Protein AF-A0AA37P6Q2-F1 (afdb_monomer)

Radius of gyration: 25.61 Å; Cα contacts (8 Å, |Δi|>4): 149; chains: 1; bounding box: 60×42×68 Å

InterPro domains:
  IPR005828 Major facilitator, sugar transporter-like [PF00083] (1-209)
  IPR005829 Sugar transporter, conserved site [PS00216] (149-166)
  IPR036259 MFS transporter superfamily [G3DSA:1.20.1250.20] (1-210)
  IPR036259 MFS transporter superfamily [SSF103473] (2-205)
  IPR050360 Major Facilitator Superfamily Sugar Transporters [PTHR48022] (1-209)

Mean predicted aligned error: 11.8 Å

Foldseek 3Di:
DVPDDDALLVCLLVVVLVVSLVNLCVVVVHPSPDPVSVVVSVVSNVVSVVVLVVLCVVCVPLNDPDVVSVVVSVVVVVVVCVPDPVSVVVVVVVVVVVVVVVVLVVLCLVVLLVCQLVLQVVLVPPSVVSNCCSNVVLVVLLVVLLVVVVVCCVPPHDVVLLVQLVVQSVVLVVLLVVLCVVCVPPSNPCSPSSVVNSVSSSSNSSSSSD

Organism: NCBI:txid700344

Sequence (210 aa):
MIWMPFSPRWLIHHGREEEARKVLANLRDLPENHELIELEFLEIKAQSLFEKRSTAEHFPHLQEQTAWNTFKLQFVAIKALFQTKAMFKRVIVATVTIASRFFQQWTGINAVLYYAPQIFGQLGLNETTTSLLATGVVGIVMFIATIPAVLWIDRVGRKPVLAIGAIGMGTCHIIIAVILAKNIDRFHEQPAAGWAAVCMVWLFVVHFGC

Structure (mmCIF, N/CA/C/O backbone):
data_AF-A0AA37P6Q2-F1
#
_entry.id   AF-A0AA37P6Q2-F1
#
loop_
_atom_site.group_PDB
_atom_site.id
_atom_site.type_symbol
_atom_site.label_atom_id
_atom_site.label_alt_id
_atom_site.label_comp_id
_atom_site.label_asym_id
_atom_site.label_entity_id
_atom_site.label_seq_id
_atom_site.pdbx_PDB_ins_code
_atom_site.Cartn_x
_atom_site.Cartn_y
_atom_site.Cartn_z
_atom_site.occupancy
_atom_site.B_iso_or_equiv
_atom_site.auth_seq_id
_atom_site.auth_comp_id
_atom_site.auth_asym_id
_atom_site.auth_atom_id
_atom_site.pdbx_PDB_model_num
ATOM 1 N N . MET A 1 1 ? -2.199 17.865 12.431 1.00 51.78 1 MET A N 1
ATOM 2 C CA . MET A 1 1 ? -3.146 17.242 13.387 1.00 51.78 1 MET A CA 1
ATOM 3 C C . MET A 1 1 ? -3.986 18.250 14.173 1.00 51.78 1 MET A C 1
ATOM 5 O O . MET A 1 1 ? -4.924 17.820 14.815 1.00 51.78 1 MET A O 1
ATOM 9 N N . ILE A 1 2 ? -3.717 19.561 14.092 1.00 71.00 2 ILE A N 1
ATOM 10 C CA . ILE A 1 2 ? -4.470 20.588 14.842 1.00 71.00 2 ILE A CA 1
ATOM 11 C C . ILE A 1 2 ? -5.957 20.667 14.423 1.00 71.00 2 ILE A C 1
ATOM 13 O O . ILE A 1 2 ? -6.788 21.057 15.229 1.00 71.00 2 ILE A O 1
ATOM 17 N N . TRP A 1 3 ? -6.303 20.251 13.196 1.00 78.44 3 TRP A N 1
ATOM 18 C CA . TRP A 1 3 ? -7.660 20.397 12.640 1.00 78.44 3 TRP A CA 1
ATOM 19 C C . TRP A 1 3 ? -8.472 19.090 12.539 1.00 78.44 3 TRP A C 1
ATOM 21 O O . TRP A 1 3 ? -9.659 19.127 12.244 1.00 78.44 3 TRP A O 1
ATOM 31 N N . MET A 1 4 ? -7.868 17.917 12.755 1.00 79.50 4 MET A N 1
ATOM 32 C CA . MET A 1 4 ? -8.599 16.645 12.640 1.00 79.50 4 MET A CA 1
ATOM 33 C C . MET A 1 4 ? -9.005 16.155 14.031 1.00 79.50 4 MET A C 1
ATOM 35 O O . MET A 1 4 ? -8.122 16.057 14.889 1.00 79.50 4 MET A O 1
ATOM 39 N N . PRO A 1 5 ? -10.291 15.831 14.270 1.00 83.50 5 PRO A N 1
ATOM 40 C CA . PRO A 1 5 ? -10.705 15.256 15.540 1.00 83.50 5 PRO A CA 1
ATOM 41 C C . PRO A 1 5 ? -10.009 13.910 15.769 1.00 83.50 5 PRO A C 1
ATOM 43 O O . PRO A 1 5 ? -9.653 13.195 14.827 1.00 83.50 5 PRO A O 1
ATOM 46 N N . PHE A 1 6 ? -9.807 13.555 17.037 1.00 85.75 6 PHE A N 1
ATOM 47 C CA . PHE A 1 6 ? -9.273 12.243 17.392 1.00 85.75 6 PHE A CA 1
ATOM 48 C C . PHE A 1 6 ? -10.241 11.134 16.971 1.00 85.75 6 PHE A C 1
ATOM 50 O O . PHE A 1 6 ? -11.452 11.342 16.905 1.00 85.75 6 PHE A O 1
ATOM 57 N N . SER A 1 7 ? -9.717 9.935 16.700 1.00 88.44 7 SER A N 1
ATOM 58 C CA . SER A 1 7 ? -10.576 8.823 16.292 1.00 88.44 7 SER A CA 1
ATOM 59 C C . SER A 1 7 ? -11.577 8.470 17.408 1.00 88.44 7 SER A C 1
ATOM 61 O O . SER A 1 7 ? -11.186 8.408 18.580 1.00 88.44 7 SER A O 1
ATOM 63 N N . PRO A 1 8 ? -12.851 8.175 17.079 1.00 86.62 8 PRO A N 1
ATOM 64 C CA . PRO A 1 8 ? -13.861 7.815 18.077 1.00 86.62 8 PRO A CA 1
ATOM 65 C C . PRO A 1 8 ? -13.441 6.657 18.986 1.00 86.62 8 PRO A C 1
ATOM 67 O O . PRO A 1 8 ? -13.656 6.689 20.196 1.00 86.62 8 PRO A O 1
ATOM 70 N N . ARG A 1 9 ? -12.747 5.660 18.420 1.00 87.88 9 ARG A N 1
ATOM 71 C CA . ARG A 1 9 ? -12.195 4.529 19.175 1.00 87.88 9 ARG A CA 1
ATOM 72 C C . ARG A 1 9 ? -11.175 4.965 20.225 1.00 87.88 9 ARG A C 1
ATOM 74 O O . ARG A 1 9 ? -11.196 4.454 21.343 1.00 87.88 9 ARG A O 1
ATOM 81 N N . TRP A 1 10 ? -10.295 5.909 19.891 1.00 87.62 10 TRP A N 1
ATOM 82 C CA . TRP A 1 10 ? -9.323 6.440 20.844 1.00 87.62 10 TRP A CA 1
ATOM 83 C C . TRP A 1 10 ? -10.015 7.229 21.961 1.00 87.62 10 TRP A C 1
ATOM 85 O O . TRP A 1 10 ? -9.685 7.033 23.131 1.00 87.62 10 TRP A O 1
ATOM 95 N N . LEU A 1 11 ? -11.007 8.057 21.616 1.00 87.75 11 LEU A N 1
ATOM 96 C CA . LEU A 1 11 ? -11.780 8.853 22.575 1.00 87.75 11 LEU A CA 1
ATOM 97 C C . LEU A 1 11 ? -12.515 7.963 23.591 1.00 87.75 11 LEU A C 1
ATOM 99 O O . LEU A 1 11 ? -12.365 8.164 24.796 1.00 87.75 11 LEU A O 1
ATOM 103 N N . ILE A 1 12 ? -13.198 6.910 23.127 1.00 87.62 12 ILE A N 1
ATOM 104 C CA . ILE A 1 12 ? -13.858 5.911 23.989 1.00 87.62 12 ILE A CA 1
ATOM 105 C C . ILE A 1 12 ? -12.837 5.185 24.874 1.00 87.62 12 ILE A C 1
ATOM 107 O O . ILE A 1 12 ? -13.068 4.972 26.065 1.00 87.62 12 ILE A O 1
ATOM 111 N N . HIS A 1 13 ? -11.667 4.833 24.335 1.00 81.31 13 HIS A N 1
ATOM 112 C CA . HIS A 1 13 ? -10.613 4.193 25.123 1.00 81.31 13 HIS A CA 1
ATOM 113 C C . HIS A 1 13 ? -10.096 5.088 26.268 1.00 81.31 13 HIS A C 1
ATOM 115 O O . HIS A 1 13 ? -9.738 4.565 27.325 1.00 81.31 13 HIS A O 1
ATOM 121 N N . HIS A 1 14 ? -10.129 6.413 26.107 1.00 83.12 14 HIS A N 1
ATOM 122 C CA . HIS A 1 14 ? -9.731 7.397 27.125 1.00 83.12 14 HIS A CA 1
ATOM 123 C C . HIS A 1 14 ? -10.907 7.925 27.967 1.00 83.12 14 HIS A C 1
ATOM 125 O O . HIS A 1 14 ? -10.734 8.874 28.725 1.00 83.12 14 HIS A O 1
ATOM 131 N N . GLY A 1 15 ? -12.101 7.332 27.847 1.00 84.75 15 GLY A N 1
ATOM 132 C CA . GLY A 1 15 ? -13.285 7.732 28.617 1.00 84.75 15 GLY A CA 1
ATOM 133 C C . GLY A 1 15 ? -13.949 9.036 28.153 1.00 84.75 15 GLY A C 1
ATOM 134 O O . GLY A 1 15 ? -14.854 9.526 28.819 1.00 84.75 15 GLY A O 1
ATOM 135 N N . ARG A 1 16 ? -13.542 9.599 27.007 1.00 89.31 16 ARG A N 1
ATOM 136 C CA . ARG A 1 16 ? -14.134 10.803 26.390 1.00 89.31 16 ARG A CA 1
ATOM 137 C C . ARG A 1 16 ? -15.325 10.420 25.506 1.00 89.31 16 ARG A C 1
ATOM 139 O O . ARG A 1 16 ? -15.300 10.596 24.291 1.00 89.31 16 ARG A O 1
ATOM 146 N N . GLU A 1 17 ? -16.352 9.837 26.116 1.00 88.94 17 GLU A N 1
ATOM 147 C CA . GLU A 1 17 ? -17.487 9.228 25.404 1.00 88.94 17 GLU A CA 1
ATOM 148 C C . GLU A 1 17 ? -18.369 10.242 24.663 1.00 88.94 17 GLU A C 1
ATOM 150 O O . GLU A 1 17 ? -18.706 10.023 23.501 1.00 88.94 17 GLU A O 1
ATOM 155 N N . GLU A 1 18 ? -18.678 11.377 25.292 1.00 87.88 18 GLU A N 1
ATOM 156 C CA . GLU A 1 18 ? -19.511 12.426 24.681 1.00 87.88 18 GLU A CA 1
ATOM 157 C C . GLU A 1 18 ? -18.864 13.024 23.428 1.00 87.88 18 GLU A C 1
ATOM 159 O O . GLU A 1 18 ? -19.510 13.262 22.411 1.00 87.88 18 GLU A O 1
ATOM 164 N N . GLU A 1 19 ? -17.549 13.219 23.461 1.00 88.25 19 GLU A N 1
ATOM 165 C CA . GLU A 1 19 ? -16.813 13.697 22.296 1.00 88.25 19 GLU A CA 1
ATOM 166 C C . GLU A 1 19 ? -16.731 12.634 21.200 1.00 88.25 19 GLU A C 1
ATOM 168 O O . GLU A 1 19 ? -16.834 12.961 20.021 1.00 88.25 19 GLU A O 1
ATOM 173 N N . ALA A 1 20 ? -16.601 11.357 21.569 1.00 88.38 20 ALA A N 1
ATOM 174 C CA . ALA A 1 20 ? -16.613 10.271 20.598 1.00 88.38 20 ALA A CA 1
ATOM 175 C C . ALA A 1 20 ? -17.934 10.214 19.821 1.00 88.38 20 ALA A C 1
ATOM 177 O O . ALA A 1 20 ? -17.900 10.014 18.607 1.00 88.38 20 ALA A O 1
ATOM 178 N N . ARG A 1 21 ? -19.075 10.439 20.491 1.00 88.81 21 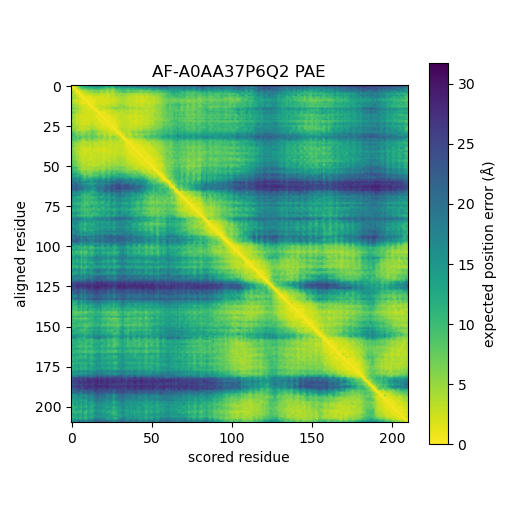ARG A N 1
ATOM 179 C CA . ARG A 1 21 ? -20.395 10.522 19.843 1.00 88.81 21 ARG A CA 1
ATOM 180 C C . ARG A 1 21 ? -20.479 11.678 18.857 1.00 88.81 21 ARG A C 1
ATOM 182 O O . ARG A 1 21 ? -20.880 11.463 17.719 1.00 88.81 21 ARG A O 1
ATOM 189 N N . LYS A 1 22 ? -20.012 12.867 19.245 1.00 89.25 22 LYS A N 1
ATOM 190 C CA . LYS A 1 22 ? -19.957 14.039 18.353 1.00 89.25 22 LYS A CA 1
ATOM 191 C C . LYS A 1 22 ? -19.107 13.783 17.115 1.00 89.25 22 LYS A C 1
ATOM 193 O O . LYS A 1 22 ? -19.491 14.135 16.004 1.00 89.25 22 LYS A O 1
ATOM 198 N N . VAL A 1 23 ? -17.949 13.146 17.287 1.00 88.94 23 VAL A N 1
ATOM 199 C CA . VAL A 1 23 ? -17.071 12.808 16.161 1.00 88.94 23 VAL A CA 1
ATOM 200 C C . VAL A 1 23 ? -17.694 11.730 15.268 1.00 88.94 23 VAL A C 1
ATOM 202 O O . VAL A 1 23 ? -17.583 11.839 14.051 1.00 88.94 23 VAL A O 1
ATOM 205 N N . LEU A 1 24 ? -18.381 10.728 15.832 1.00 89.44 24 LEU A N 1
ATOM 206 C CA . LEU A 1 24 ? -19.122 9.718 15.060 1.00 89.44 24 LEU A CA 1
ATOM 207 C C . LEU A 1 24 ? -20.265 10.339 14.252 1.00 89.44 24 LEU A C 1
ATOM 209 O O . LEU A 1 24 ? -20.389 10.046 13.065 1.00 89.44 24 LEU A O 1
ATOM 213 N N . ALA A 1 25 ? -21.039 11.232 14.867 1.00 89.56 25 ALA A N 1
ATOM 214 C CA . ALA A 1 25 ? -22.113 11.974 14.214 1.00 89.56 25 ALA A CA 1
ATOM 215 C C . ALA A 1 25 ? -21.602 12.787 13.023 1.00 89.56 25 ALA A C 1
ATOM 217 O O . ALA A 1 25 ? -22.111 12.647 11.913 1.00 89.56 25 ALA A O 1
ATOM 218 N N . ASN A 1 26 ? -20.514 13.536 13.221 1.00 88.38 26 ASN A N 1
ATOM 219 C CA . ASN A 1 26 ? -19.871 14.299 12.152 1.00 88.38 26 ASN A CA 1
ATOM 220 C C . ASN A 1 26 ? -19.298 13.408 11.038 1.00 88.38 26 ASN A C 1
ATOM 222 O O . ASN A 1 26 ? -19.275 13.812 9.881 1.00 88.38 26 ASN A O 1
ATOM 226 N N . LEU A 1 27 ? -18.807 12.208 11.365 1.00 87.88 27 LEU A N 1
ATOM 227 C CA . LEU A 1 27 ? -18.204 11.294 10.388 1.00 87.88 27 LEU A CA 1
ATOM 228 C C . LEU A 1 27 ? -19.251 10.544 9.555 1.00 87.88 27 LEU A C 1
ATOM 230 O O . LEU A 1 27 ? -18.983 10.195 8.406 1.00 87.88 27 LEU A O 1
ATOM 234 N N . ARG A 1 28 ? -20.424 10.279 10.135 1.00 87.00 28 ARG A N 1
ATOM 235 C CA . ARG A 1 28 ? -21.552 9.615 9.470 1.00 87.00 28 ARG A CA 1
ATOM 236 C C . ARG A 1 28 ? -22.549 10.585 8.835 1.00 87.00 28 ARG A C 1
ATOM 238 O O . ARG A 1 28 ? -23.426 10.113 8.124 1.00 87.00 28 ARG A O 1
ATOM 245 N N . ASP A 1 29 ? -22.388 11.888 9.071 1.00 89.62 29 ASP A N 1
ATOM 246 C CA . ASP A 1 29 ? -23.314 12.949 8.652 1.00 89.62 29 ASP A CA 1
ATOM 247 C C . ASP A 1 29 ? -24.756 12.681 9.128 1.00 89.62 29 ASP A C 1
ATOM 249 O O . ASP A 1 29 ? -25.732 12.777 8.387 1.00 89.62 29 ASP A O 1
ATOM 253 N N . LEU A 1 30 ? -24.880 12.260 10.392 1.00 90.25 30 LEU A N 1
ATOM 254 C CA . LEU A 1 30 ? -26.142 11.885 11.034 1.00 90.25 30 LEU A CA 1
ATOM 255 C C . LEU A 1 30 ? -26.288 12.602 12.387 1.00 90.25 30 LEU A C 1
ATOM 257 O O . LEU A 1 30 ? -25.282 12.894 13.036 1.00 90.25 30 LEU A O 1
ATOM 261 N N . PRO A 1 31 ? -27.522 12.877 12.853 1.00 88.19 31 PRO A N 1
ATOM 262 C CA . PRO A 1 31 ? -27.741 13.503 14.155 1.00 88.19 31 PRO A CA 1
ATOM 263 C C . PRO A 1 31 ? -27.288 12.577 15.286 1.00 88.19 31 PRO A C 1
ATOM 265 O O . PRO A 1 31 ? -27.532 11.381 15.213 1.00 88.19 31 PRO A O 1
ATOM 268 N N . GLU A 1 32 ? -26.710 13.126 16.360 1.00 81.69 32 GLU A N 1
ATOM 269 C CA . GLU A 1 32 ? -26.105 12.367 17.479 1.00 81.69 32 GLU A CA 1
ATOM 270 C C . GLU A 1 32 ? -27.016 11.284 18.093 1.00 81.69 32 GLU A C 1
ATOM 272 O O . GLU A 1 32 ? -26.520 10.268 18.573 1.00 81.69 32 GLU A O 1
ATOM 277 N N . ASN A 1 33 ? -28.338 11.474 18.030 1.00 83.62 33 ASN A N 1
ATOM 278 C CA . ASN A 1 33 ? -29.349 10.557 18.570 1.00 83.62 33 ASN A CA 1
ATOM 279 C C . ASN A 1 33 ? -29.830 9.497 17.560 1.00 83.62 33 ASN A C 1
ATOM 281 O O . ASN A 1 33 ? -30.836 8.831 17.797 1.00 83.62 33 ASN A O 1
ATOM 285 N N . HIS A 1 34 ? -29.187 9.380 16.399 1.00 87.69 34 HIS A N 1
ATOM 286 C CA . HIS A 1 34 ? -29.560 8.393 15.394 1.00 87.69 34 HIS A CA 1
ATOM 287 C C . HIS A 1 34 ? -29.164 6.981 15.850 1.00 87.69 34 HIS A C 1
ATOM 289 O O . HIS A 1 34 ? -28.030 6.759 16.273 1.00 87.69 34 HIS A O 1
ATOM 295 N N . GLU A 1 35 ? -30.062 6.007 15.680 1.00 89.69 35 GLU A N 1
ATOM 296 C CA . GLU A 1 35 ? -29.880 4.611 16.117 1.00 89.69 35 GLU A CA 1
ATOM 297 C C . GLU A 1 35 ? -28.544 4.008 15.644 1.00 89.69 35 GLU A C 1
ATOM 299 O O . GLU A 1 35 ? -27.820 3.397 16.422 1.00 89.69 35 GLU A O 1
ATOM 304 N N . LEU A 1 36 ? -28.158 4.253 14.386 1.00 87.56 36 LEU A N 1
ATOM 305 C CA . LEU A 1 36 ? -26.868 3.803 13.838 1.00 87.56 36 LEU A CA 1
ATOM 306 C C . LEU A 1 36 ? -25.644 4.308 14.622 1.00 87.56 36 LEU A C 1
ATOM 308 O O . LEU A 1 36 ? -24.686 3.560 14.789 1.00 87.56 36 LEU A O 1
ATOM 312 N N . ILE A 1 37 ? -25.658 5.553 15.106 1.00 88.38 37 ILE A N 1
ATOM 313 C CA . ILE A 1 37 ? -24.539 6.106 15.883 1.00 88.38 37 ILE A CA 1
ATOM 314 C C . ILE A 1 37 ? -24.491 5.448 17.252 1.00 88.38 37 ILE A C 1
ATOM 316 O O . ILE A 1 37 ? -23.409 5.128 17.739 1.00 88.38 37 ILE A O 1
ATOM 320 N N . GLU A 1 38 ? -25.651 5.239 17.873 1.00 89.00 38 GLU A N 1
ATOM 321 C CA . GLU A 1 38 ? -25.734 4.561 19.160 1.00 89.00 38 GLU A CA 1
ATOM 322 C C . GLU A 1 38 ? -25.231 3.118 19.053 1.00 89.00 38 GLU A C 1
ATOM 324 O O . GLU A 1 38 ? -24.406 2.701 19.866 1.00 89.00 38 GLU A O 1
ATOM 329 N N . LEU A 1 39 ? -25.630 2.394 18.005 1.00 89.88 39 LEU A N 1
ATOM 330 C CA . LEU A 1 39 ? -25.141 1.048 17.712 1.00 89.88 39 LEU A CA 1
ATOM 331 C C . LEU A 1 39 ? -23.620 1.021 17.505 1.00 89.88 39 LEU A C 1
ATOM 333 O O . LEU A 1 39 ? -22.936 0.255 18.184 1.00 89.88 39 LEU A O 1
ATOM 337 N N . GLU A 1 40 ? -23.069 1.879 16.638 1.00 88.31 40 GLU A N 1
ATOM 338 C CA . GLU A 1 40 ? -21.617 1.953 16.405 1.00 88.31 40 GLU A CA 1
ATOM 339 C C . GLU A 1 40 ? -20.851 2.336 17.677 1.00 88.31 40 GLU A C 1
ATOM 341 O O . GLU A 1 40 ? -19.809 1.760 17.998 1.00 88.31 40 GLU A O 1
ATOM 346 N N . PHE A 1 41 ? -21.371 3.295 18.442 1.00 90.81 41 PHE A N 1
ATOM 347 C CA . PHE A 1 41 ? -20.782 3.711 19.707 1.00 90.81 41 PHE A CA 1
ATOM 348 C C . PHE A 1 41 ? -20.753 2.557 20.717 1.00 90.81 41 PHE A C 1
ATOM 350 O O . PHE A 1 41 ? -19.719 2.317 21.350 1.00 90.81 41 PHE A O 1
ATOM 357 N N . LEU A 1 42 ? -21.862 1.825 20.856 1.00 90.75 42 LEU A N 1
ATOM 358 C CA . LEU A 1 42 ? -21.966 0.668 21.743 1.00 90.75 42 LEU A CA 1
ATOM 359 C C . LEU A 1 42 ? -21.043 -0.469 21.302 1.00 90.75 42 LEU A C 1
ATOM 361 O O . LEU A 1 42 ? -20.393 -1.070 22.156 1.00 90.75 42 LEU A O 1
ATOM 365 N N . GLU A 1 43 ? -20.923 -0.727 20.000 1.00 91.44 43 GLU A N 1
ATOM 366 C CA . GLU A 1 43 ? -20.006 -1.730 19.452 1.00 91.44 43 GLU A CA 1
ATOM 367 C C . GLU A 1 43 ? -18.547 -1.387 19.786 1.00 91.44 43 GLU A C 1
ATOM 369 O O . GLU A 1 43 ? -17.821 -2.202 20.366 1.00 91.44 43 GLU A O 1
ATOM 374 N N . ILE A 1 44 ? -18.125 -0.146 19.520 1.00 89.31 44 ILE A N 1
ATOM 375 C CA . ILE A 1 44 ? -16.762 0.312 19.819 1.00 89.31 44 ILE A CA 1
ATOM 376 C C . ILE A 1 44 ? -16.501 0.288 21.331 1.00 89.31 44 ILE A C 1
ATOM 378 O O . ILE A 1 44 ? -15.409 -0.090 21.772 1.00 89.31 44 ILE A O 1
ATOM 382 N N . LYS A 1 45 ? -17.492 0.661 22.148 1.00 89.25 45 LYS A N 1
ATOM 383 C CA . LYS A 1 45 ? -17.399 0.614 23.611 1.00 89.25 45 LYS A CA 1
ATOM 384 C C . LYS A 1 45 ? -17.280 -0.818 24.121 1.00 89.25 45 LYS A C 1
ATOM 386 O O . LYS A 1 45 ? -16.410 -1.084 24.952 1.00 89.25 45 LYS A O 1
ATOM 391 N N . ALA A 1 46 ? -18.081 -1.745 23.602 1.00 89.44 46 ALA A N 1
ATOM 392 C CA . ALA A 1 46 ? -18.005 -3.161 23.939 1.00 89.44 46 ALA A CA 1
ATOM 393 C C . ALA A 1 46 ? -16.630 -3.742 23.584 1.00 89.44 46 ALA A C 1
ATOM 395 O O . ALA A 1 46 ? -16.005 -4.392 24.424 1.00 89.44 46 ALA A O 1
ATOM 396 N N . GLN A 1 47 ? -16.111 -3.431 22.393 1.00 86.25 47 GLN A N 1
ATOM 397 C CA . GLN A 1 47 ? -14.780 -3.863 21.975 1.00 86.25 47 GLN A CA 1
ATOM 398 C C . GLN A 1 47 ? -13.675 -3.273 22.867 1.00 86.25 47 GLN A C 1
ATOM 400 O O . GLN A 1 47 ? -12.786 -3.998 23.310 1.00 86.25 47 GLN A O 1
ATOM 405 N N . SER A 1 48 ? -13.739 -1.977 23.182 1.00 84.62 48 SER A N 1
ATOM 406 C CA . SER A 1 48 ? -12.769 -1.299 24.056 1.00 84.62 48 SER A CA 1
ATOM 407 C C . SER A 1 48 ? -12.756 -1.894 25.469 1.00 84.62 48 SER A C 1
ATOM 409 O O . SER A 1 48 ? -11.694 -2.154 26.039 1.00 84.62 48 SER A O 1
ATOM 411 N N . LEU A 1 49 ? -13.934 -2.174 26.035 1.00 84.38 49 LEU A N 1
ATOM 412 C CA . LEU A 1 49 ? -14.061 -2.834 27.335 1.00 84.38 49 LEU A CA 1
ATOM 413 C C . LEU A 1 49 ? -13.531 -4.269 27.300 1.00 84.38 49 LEU A C 1
ATOM 415 O O . LEU A 1 49 ? -12.857 -4.684 28.242 1.00 84.38 49 LEU A O 1
ATOM 419 N N . PHE A 1 50 ? -13.799 -5.012 26.225 1.00 84.56 50 PHE A N 1
ATOM 420 C CA . PHE A 1 50 ? -13.269 -6.359 26.032 1.00 84.56 50 PHE A CA 1
ATOM 421 C C . PHE A 1 50 ? -11.737 -6.357 25.958 1.00 84.56 50 PHE A C 1
ATOM 423 O O . PHE A 1 50 ? -11.092 -7.147 26.643 1.00 84.56 50 PHE A O 1
ATOM 430 N N . GLU A 1 51 ? -11.140 -5.427 25.210 1.00 79.12 51 GLU A N 1
ATOM 431 C CA . GLU A 1 51 ? -9.684 -5.268 25.109 1.00 79.12 51 GLU A CA 1
ATOM 432 C C . GLU A 1 51 ? -9.055 -4.916 26.467 1.00 79.12 51 GLU A C 1
ATOM 434 O O . GLU A 1 51 ? -8.058 -5.528 26.865 1.00 79.12 51 GLU A O 1
ATOM 439 N N . LYS A 1 52 ? -9.668 -4.000 27.231 1.00 75.88 52 LYS A N 1
ATOM 440 C CA . LYS A 1 52 ? -9.223 -3.649 28.591 1.00 75.88 52 LYS A CA 1
ATOM 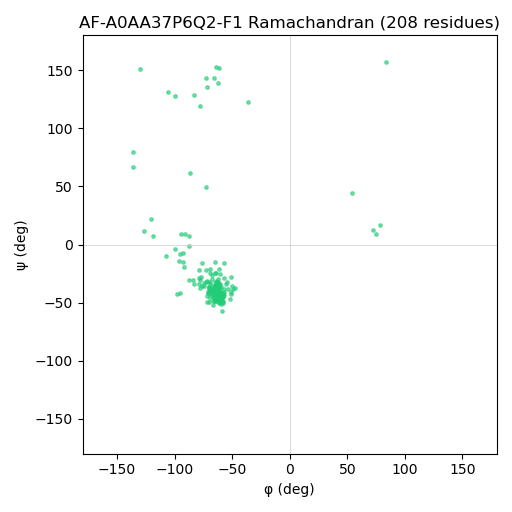441 C C . LYS A 1 52 ? -9.315 -4.833 29.556 1.00 75.88 52 LYS A C 1
ATOM 443 O O . LYS A 1 52 ? -8.369 -5.071 30.302 1.00 75.88 52 LYS A O 1
ATOM 448 N N . ARG A 1 53 ? -10.417 -5.594 29.525 1.00 76.06 53 ARG A N 1
ATOM 449 C CA . ARG A 1 53 ? -10.612 -6.789 30.368 1.00 76.06 53 ARG A CA 1
ATOM 450 C C . ARG A 1 53 ? -9.641 -7.903 30.006 1.00 76.06 53 ARG A C 1
ATOM 452 O O . ARG A 1 53 ? -8.945 -8.393 30.885 1.00 76.06 53 ARG A O 1
ATOM 459 N N . SER A 1 54 ? -9.518 -8.229 28.721 1.00 72.19 54 SER A N 1
ATOM 460 C CA . SER A 1 54 ? -8.575 -9.240 28.240 1.00 72.19 54 SER A CA 1
ATOM 461 C C . SER A 1 54 ? -7.143 -8.887 28.638 1.00 72.19 54 SER A C 1
ATOM 463 O O . SER A 1 54 ? -6.395 -9.761 29.062 1.00 72.19 54 SER A O 1
ATOM 465 N N . THR A 1 55 ? -6.753 -7.616 28.530 1.00 67.69 55 THR A N 1
ATOM 466 C CA . THR A 1 55 ? -5.409 -7.172 28.923 1.00 67.69 55 THR A CA 1
ATOM 467 C C . THR A 1 55 ? -5.206 -7.260 30.436 1.00 67.69 55 THR A C 1
ATOM 469 O O . THR A 1 55 ? -4.155 -7.718 30.877 1.00 67.69 55 THR A O 1
ATOM 472 N N . ALA A 1 56 ? -6.212 -6.883 31.231 1.00 68.88 56 ALA A N 1
ATOM 473 C CA . ALA A 1 56 ? -6.162 -6.974 32.690 1.00 68.88 56 ALA A CA 1
ATOM 474 C C . ALA A 1 56 ? -6.104 -8.427 33.198 1.00 68.88 56 ALA A C 1
ATOM 476 O O . ALA A 1 56 ? -5.357 -8.711 34.129 1.00 68.88 56 ALA A O 1
ATOM 477 N N . GLU A 1 57 ? -6.837 -9.351 32.569 1.00 69.19 57 GLU A N 1
ATOM 478 C CA . GLU A 1 57 ? -6.811 -10.784 32.902 1.00 69.19 57 GLU A CA 1
ATOM 479 C C . GLU A 1 57 ? -5.469 -11.437 32.553 1.00 69.19 57 GLU A C 1
ATOM 481 O O . GLU A 1 57 ? -4.940 -12.227 33.332 1.00 69.19 57 GLU A O 1
ATOM 486 N N . HIS A 1 58 ? -4.891 -11.099 31.396 1.00 65.50 58 HIS A N 1
ATOM 487 C CA . HIS A 1 58 ? -3.625 -11.691 30.957 1.00 65.50 58 HIS A CA 1
ATOM 488 C C . HIS A 1 58 ? -2.408 -11.066 31.658 1.00 65.50 58 HIS A C 1
ATOM 490 O O . HIS A 1 58 ? -1.393 -11.740 31.839 1.00 65.50 58 HIS A O 1
ATOM 496 N N . PHE A 1 59 ? -2.493 -9.795 32.070 1.00 66.69 59 PHE A N 1
ATOM 497 C CA . PHE A 1 59 ? -1.379 -9.046 32.660 1.00 66.69 59 PHE A CA 1
ATOM 498 C C . PHE A 1 59 ? -1.801 -8.239 33.901 1.00 66.69 59 PHE A C 1
ATOM 500 O O . PHE A 1 59 ? -1.713 -7.008 33.901 1.00 66.69 59 PHE A O 1
ATOM 507 N N . PRO A 1 60 ? -2.183 -8.911 35.005 1.00 61.53 60 PRO A N 1
ATOM 508 C CA . PRO A 1 60 ? -2.653 -8.246 36.227 1.00 61.53 60 PRO A CA 1
ATOM 509 C C . PRO A 1 60 ? -1.598 -7.332 36.881 1.00 61.53 60 PRO A C 1
ATOM 511 O O . PRO A 1 60 ? -1.938 -6.409 37.608 1.00 61.53 60 PRO A O 1
ATOM 514 N N . HIS A 1 61 ? -0.308 -7.537 36.591 1.00 63.22 61 HIS A N 1
ATOM 515 C CA . HIS A 1 61 ? 0.812 -6.757 37.137 1.00 63.22 61 HIS A CA 1
ATOM 516 C C . HIS A 1 61 ? 1.161 -5.487 36.329 1.00 63.22 61 HIS A C 1
ATOM 518 O O . HIS A 1 61 ? 2.087 -4.770 36.699 1.00 63.22 61 HIS A O 1
ATOM 524 N N . LEU A 1 62 ? 0.461 -5.208 35.220 1.00 59.81 62 LEU A N 1
ATOM 525 C CA . LEU A 1 62 ? 0.687 -4.042 34.342 1.00 59.81 62 LEU A CA 1
ATOM 526 C C . LEU A 1 62 ? -0.560 -3.147 34.230 1.00 59.81 62 LEU A C 1
ATOM 528 O O . LEU A 1 62 ? -0.710 -2.393 33.272 1.00 59.81 62 LEU A O 1
ATOM 532 N N . GLN A 1 63 ? -1.464 -3.241 35.205 1.00 56.25 63 GLN A N 1
ATOM 533 C CA . GLN A 1 63 ? -2.766 -2.574 35.185 1.00 56.25 63 GLN A CA 1
ATOM 534 C C . GLN A 1 63 ? -2.659 -1.040 35.284 1.00 56.25 63 GLN A C 1
ATOM 536 O O . GLN A 1 63 ? -3.518 -0.322 34.770 1.00 56.25 63 GLN A O 1
ATOM 541 N N . GLU A 1 64 ? -1.585 -0.528 35.889 1.00 57.28 64 GLU A N 1
ATOM 542 C CA . GLU A 1 64 ? -1.302 0.905 35.941 1.00 57.28 64 GLU A CA 1
ATOM 543 C C . GLU A 1 64 ? -0.726 1.401 34.610 1.00 57.28 64 GLU A C 1
ATOM 545 O O . GLU A 1 64 ? 0.360 0.986 34.197 1.00 57.28 64 GLU A O 1
ATOM 550 N N . GLN A 1 65 ? -1.426 2.338 33.958 1.00 57.94 65 GLN A N 1
ATOM 551 C CA . GLN A 1 65 ? -1.012 2.990 32.706 1.00 57.94 65 GLN A CA 1
ATOM 552 C C . GLN A 1 65 ? 0.136 4.001 32.901 1.00 57.94 65 GLN A C 1
ATOM 554 O O . GLN A 1 65 ? 0.083 5.140 32.440 1.00 57.94 65 GLN A O 1
ATOM 559 N N . THR A 1 66 ? 1.205 3.610 33.588 1.00 64.56 66 THR A N 1
ATOM 560 C CA . THR A 1 66 ? 2.461 4.366 33.596 1.00 64.56 66 THR A CA 1
ATOM 561 C C . THR A 1 66 ? 3.147 4.195 32.238 1.00 64.56 66 THR A C 1
ATOM 563 O O . THR A 1 66 ? 3.131 3.099 31.679 1.00 64.56 66 THR A O 1
ATOM 566 N N . ALA A 1 67 ? 3.815 5.229 31.710 1.00 67.38 67 ALA A N 1
ATOM 567 C CA . ALA A 1 67 ? 4.496 5.169 30.404 1.00 67.38 67 ALA A CA 1
ATOM 568 C C . ALA A 1 67 ? 5.423 3.941 30.251 1.00 67.38 67 ALA A C 1
ATOM 570 O O . ALA A 1 67 ? 5.493 3.326 29.186 1.00 67.38 67 ALA A O 1
ATOM 5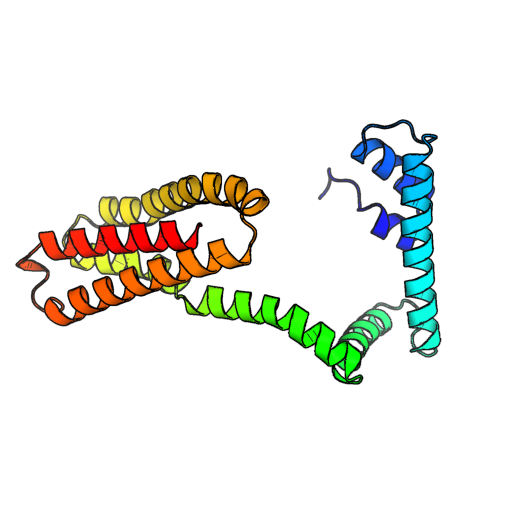71 N N . TRP A 1 68 ? 6.072 3.535 31.346 1.00 69.31 68 TRP A N 1
ATOM 572 C CA . TRP A 1 68 ? 6.929 2.352 31.401 1.00 69.31 68 TRP A CA 1
ATOM 573 C C . TRP A 1 68 ? 6.162 1.026 31.315 1.00 69.31 68 TRP A C 1
ATOM 575 O O . TRP A 1 68 ? 6.614 0.080 30.670 1.00 69.31 68 TRP A O 1
ATOM 585 N N . ASN A 1 69 ? 4.979 0.956 31.922 1.00 66.44 69 ASN A N 1
ATOM 586 C CA . ASN A 1 69 ? 4.124 -0.226 31.871 1.00 66.44 69 ASN A CA 1
ATOM 587 C C . ASN A 1 69 ? 3.448 -0.353 30.506 1.00 66.44 69 ASN A C 1
ATOM 589 O O . ASN A 1 69 ? 3.363 -1.459 29.985 1.00 66.44 69 ASN A O 1
ATOM 593 N N . THR A 1 70 ? 3.072 0.764 29.876 1.00 65.56 70 THR A N 1
ATOM 594 C CA . THR A 1 70 ? 2.579 0.788 28.489 1.00 65.56 70 THR A CA 1
ATOM 595 C C . THR A 1 70 ? 3.642 0.285 27.513 1.00 65.56 70 THR A C 1
ATOM 597 O O . THR A 1 70 ? 3.345 -0.524 26.636 1.00 65.56 70 THR A O 1
ATOM 600 N N . PHE A 1 71 ? 4.901 0.698 27.691 1.00 72.12 71 PHE A N 1
ATOM 601 C CA . PHE A 1 71 ? 6.015 0.185 26.893 1.00 72.12 71 PHE A CA 1
ATOM 602 C C . PHE A 1 71 ? 6.223 -1.321 27.108 1.00 72.12 71 PHE A C 1
ATOM 604 O O . PHE A 1 71 ? 6.290 -2.085 26.147 1.00 72.12 71 PHE A O 1
ATOM 611 N N . LYS A 1 72 ? 6.241 -1.790 28.363 1.00 73.56 72 LYS A N 1
ATOM 612 C CA . LYS A 1 72 ? 6.330 -3.228 28.667 1.00 73.56 72 LYS A CA 1
ATOM 613 C C . LYS A 1 72 ? 5.162 -4.022 28.084 1.00 73.56 72 LYS A C 1
ATOM 615 O O . LYS A 1 72 ? 5.391 -5.087 27.518 1.00 73.56 72 LYS A O 1
ATOM 620 N N . LEU A 1 73 ? 3.942 -3.496 28.166 1.00 71.62 73 LEU A N 1
ATOM 621 C CA . LEU A 1 73 ? 2.749 -4.086 27.559 1.00 71.62 73 LEU A CA 1
ATOM 622 C C . LEU A 1 73 ? 2.923 -4.276 26.054 1.00 71.62 73 LEU A C 1
ATOM 624 O O . LEU A 1 73 ? 2.567 -5.334 25.549 1.00 71.62 73 LEU A O 1
ATOM 628 N N . GLN A 1 74 ? 3.523 -3.319 25.341 1.00 73.25 74 GLN A N 1
ATOM 629 C CA . GLN A 1 74 ? 3.797 -3.474 23.907 1.00 73.25 74 GLN A CA 1
ATOM 630 C C . GLN A 1 74 ? 4.767 -4.629 23.626 1.00 73.25 74 GLN A C 1
ATOM 632 O O . GLN A 1 74 ? 4.488 -5.467 22.770 1.00 73.25 74 GLN A O 1
ATOM 637 N N . PHE A 1 75 ? 5.868 -4.735 24.373 1.00 77.69 75 PHE A N 1
ATOM 638 C CA . PHE A 1 75 ? 6.826 -5.838 24.213 1.00 77.69 75 PHE A CA 1
ATOM 639 C C . PHE A 1 75 ? 6.223 -7.198 24.563 1.00 77.69 75 PHE A C 1
ATOM 641 O O . PHE A 1 75 ? 6.449 -8.188 23.866 1.00 77.69 75 PHE A O 1
ATOM 648 N N . VAL A 1 76 ? 5.438 -7.254 25.635 1.00 73.69 76 VAL A N 1
ATOM 649 C CA . VAL A 1 76 ? 4.767 -8.476 26.074 1.00 73.69 76 VAL A CA 1
ATOM 650 C C . VAL A 1 76 ? 3.667 -8.875 25.095 1.00 73.69 76 VAL A C 1
ATOM 652 O O . VAL A 1 76 ? 3.569 -10.052 24.764 1.00 73.69 76 VAL A O 1
ATOM 655 N N . ALA A 1 77 ? 2.906 -7.920 24.556 1.00 71.94 77 ALA A N 1
ATOM 656 C CA . ALA A 1 77 ? 1.933 -8.170 23.501 1.00 71.94 77 ALA A CA 1
ATOM 657 C C . ALA A 1 77 ? 2.617 -8.751 22.258 1.00 71.94 77 ALA A C 1
ATOM 659 O O . ALA A 1 77 ? 2.183 -9.791 21.770 1.00 71.94 77 ALA A O 1
ATOM 660 N N . ILE A 1 78 ? 3.735 -8.164 21.806 1.00 74.69 78 ILE A N 1
ATOM 661 C CA . ILE A 1 78 ? 4.533 -8.706 20.694 1.00 74.69 78 ILE A CA 1
ATOM 662 C C . ILE A 1 78 ? 5.000 -10.129 21.006 1.00 74.69 78 ILE A C 1
ATOM 664 O O . ILE A 1 78 ? 4.888 -11.007 20.158 1.00 74.69 78 ILE A O 1
ATOM 668 N N . LYS A 1 79 ? 5.478 -10.401 22.222 1.00 76.25 79 LYS A N 1
ATOM 669 C CA . LYS A 1 79 ? 5.889 -11.753 22.622 1.00 76.25 79 LYS A CA 1
ATOM 670 C C . LYS A 1 79 ? 4.709 -12.731 22.633 1.00 76.25 79 LYS A C 1
ATOM 672 O O . LYS A 1 79 ? 4.850 -13.854 22.154 1.00 76.25 79 LYS A O 1
ATOM 677 N N . ALA A 1 80 ? 3.547 -12.304 23.120 1.00 72.00 80 ALA A N 1
ATOM 678 C CA . ALA A 1 80 ? 2.328 -13.106 23.185 1.00 72.00 80 ALA A CA 1
ATOM 679 C C . ALA A 1 80 ? 1.814 -13.509 21.794 1.00 72.00 80 ALA A C 1
ATOM 681 O O . ALA A 1 80 ? 1.323 -14.629 21.626 1.00 72.00 80 ALA A O 1
ATOM 682 N N . LEU A 1 81 ? 2.026 -12.663 20.775 1.00 72.50 81 LEU A N 1
ATOM 683 C CA . LEU A 1 81 ? 1.736 -12.992 19.373 1.00 72.50 81 LEU A CA 1
ATOM 684 C C . LEU A 1 81 ? 2.430 -14.293 18.917 1.00 72.50 81 LEU A C 1
ATOM 686 O O . LEU A 1 81 ? 1.872 -15.030 18.101 1.00 72.50 81 LEU A O 1
ATOM 690 N N . PHE A 1 82 ? 3.612 -14.602 19.463 1.00 74.19 82 PHE A N 1
ATOM 691 C CA . PHE A 1 82 ? 4.402 -15.791 19.121 1.00 74.19 82 PHE A CA 1
ATOM 692 C C . PHE A 1 82 ? 4.186 -16.989 20.059 1.00 74.19 82 PHE A C 1
ATOM 694 O O . PHE A 1 82 ? 4.667 -18.079 19.764 1.00 74.19 82 PHE A O 1
ATOM 701 N N . GLN A 1 83 ? 3.467 -16.828 21.174 1.00 72.06 83 GLN A N 1
ATOM 702 C CA . GLN A 1 83 ? 3.335 -17.882 22.190 1.00 72.06 83 GLN A CA 1
ATOM 703 C C . GLN A 1 83 ? 2.251 -18.919 21.869 1.00 72.06 83 GLN A C 1
ATOM 705 O O . GLN A 1 83 ? 2.415 -20.097 22.176 1.00 72.06 83 GLN A O 1
ATOM 710 N N . THR A 1 84 ? 1.148 -18.515 21.234 1.00 74.31 84 THR A N 1
ATOM 711 C CA . THR A 1 84 ? 0.007 -19.416 20.989 1.00 74.31 84 THR A CA 1
ATOM 712 C C . THR A 1 84 ? -0.057 -19.835 19.525 1.00 74.31 84 THR A C 1
ATOM 714 O O . THR A 1 84 ? -0.070 -18.983 18.643 1.00 74.31 84 THR A O 1
ATOM 717 N N . LYS A 1 85 ? -0.209 -21.134 19.229 1.00 72.69 85 LYS A N 1
ATOM 718 C CA . LYS A 1 85 ? -0.269 -21.666 17.846 1.00 72.69 85 LYS A CA 1
ATOM 719 C C . LYS A 1 85 ? -1.364 -21.012 16.982 1.00 72.69 85 LYS A C 1
ATOM 721 O O . LYS A 1 85 ? -1.172 -20.818 15.784 1.00 72.69 85 LYS A O 1
ATOM 726 N N . ALA A 1 86 ? -2.501 -20.646 17.578 1.00 74.69 86 ALA A N 1
ATOM 727 C CA . ALA A 1 86 ? -3.585 -19.930 16.898 1.00 74.69 86 ALA A CA 1
ATOM 728 C C . ALA A 1 86 ? -3.221 -18.469 16.576 1.00 74.69 86 ALA A C 1
ATOM 730 O O . ALA A 1 86 ? -3.488 -17.995 15.470 1.00 74.69 86 ALA A O 1
ATOM 731 N N . MET A 1 87 ? -2.563 -17.773 17.509 1.00 71.56 87 MET A N 1
ATOM 732 C CA . MET A 1 87 ? -2.056 -16.420 17.278 1.00 71.56 87 MET A CA 1
ATOM 733 C C . MET A 1 87 ? -0.910 -16.424 16.281 1.00 71.56 87 MET A C 1
ATOM 735 O O . MET A 1 87 ? -0.931 -15.617 15.370 1.00 71.56 87 MET A O 1
ATOM 739 N N . PHE A 1 88 ? -0.006 -17.398 16.346 1.00 70.44 88 PHE A N 1
ATOM 740 C CA . PHE A 1 88 ? 1.063 -17.563 15.371 1.00 70.44 88 PHE A CA 1
ATOM 741 C C . PHE A 1 88 ? 0.520 -17.812 13.960 1.00 70.44 88 PHE A C 1
ATOM 743 O O . PHE A 1 88 ? 1.037 -17.246 13.011 1.00 70.44 88 PHE A O 1
ATOM 750 N N . LYS A 1 89 ? -0.577 -18.568 13.791 1.00 72.31 89 LYS A N 1
ATOM 751 C CA . LYS A 1 89 ? -1.266 -18.679 12.490 1.00 72.31 89 LYS A CA 1
ATOM 752 C C . LYS A 1 89 ? -1.875 -17.350 12.033 1.00 72.31 89 LYS A C 1
ATOM 754 O O . LYS A 1 89 ? -1.743 -17.005 10.864 1.00 72.31 89 LYS A O 1
ATOM 759 N N . ARG A 1 90 ? -2.519 -16.593 12.931 1.00 71.69 90 ARG A N 1
ATOM 760 C CA . ARG A 1 90 ? -3.048 -15.249 12.619 1.00 71.69 90 ARG A CA 1
ATOM 761 C C . ARG A 1 90 ? -1.932 -14.273 12.259 1.00 71.69 90 ARG A C 1
ATOM 763 O O . ARG A 1 90 ? -2.077 -13.531 11.297 1.00 71.69 90 ARG A O 1
ATOM 770 N N . VAL A 1 91 ? -0.822 -14.325 12.988 1.00 70.00 91 VAL A N 1
ATOM 771 C CA . VAL A 1 91 ? 0.402 -13.582 12.710 1.00 70.00 91 VAL A CA 1
ATOM 772 C C . VAL A 1 91 ? 0.946 -14.031 11.380 1.00 70.00 91 VAL A C 1
ATOM 774 O O . VAL A 1 91 ? 1.162 -13.164 10.579 1.00 70.00 91 VAL A O 1
ATOM 777 N N . ILE A 1 92 ? 1.059 -15.322 11.061 1.00 68.06 92 ILE A N 1
ATOM 778 C CA . ILE A 1 92 ? 1.498 -15.790 9.739 1.00 68.06 92 ILE A CA 1
ATOM 779 C C . ILE A 1 92 ? 0.599 -15.244 8.630 1.00 68.06 92 ILE A C 1
ATOM 781 O O . ILE A 1 92 ? 1.121 -14.782 7.629 1.00 68.06 92 ILE A O 1
ATOM 785 N N . VAL A 1 93 ? -0.726 -15.239 8.788 1.00 67.62 93 VAL A N 1
ATOM 786 C CA . VAL A 1 93 ? -1.641 -14.657 7.789 1.00 67.62 93 VAL A CA 1
ATOM 787 C C . VAL A 1 93 ? -1.460 -13.136 7.688 1.00 67.62 93 VAL A C 1
ATOM 789 O O . VAL A 1 93 ? -1.370 -12.597 6.587 1.00 67.62 93 VAL A O 1
ATOM 792 N N . ALA A 1 94 ? -1.308 -12.431 8.810 1.00 65.56 94 ALA A N 1
ATOM 793 C CA . ALA A 1 94 ? -0.917 -11.020 8.817 1.00 65.56 94 ALA A CA 1
ATOM 794 C C . ALA A 1 94 ? 0.496 -10.815 8.230 1.00 65.56 94 ALA A C 1
ATOM 796 O O . ALA A 1 94 ? 0.752 -9.834 7.540 1.00 65.56 94 ALA A O 1
ATOM 797 N N . THR A 1 95 ? 1.384 -11.787 8.402 1.00 61.94 95 THR A N 1
ATOM 798 C CA . THR A 1 95 ? 2.757 -11.839 7.916 1.00 61.94 95 THR A CA 1
ATOM 799 C C . THR A 1 95 ? 2.790 -12.213 6.452 1.00 61.94 95 THR A C 1
ATOM 801 O O . THR A 1 95 ? 3.723 -11.809 5.801 1.00 61.94 95 THR A O 1
ATOM 804 N N . VAL A 1 96 ? 1.786 -12.857 5.857 1.00 61.75 96 VAL A N 1
ATOM 805 C CA . VAL A 1 96 ? 1.646 -12.911 4.392 1.00 61.75 96 VAL A CA 1
ATOM 806 C C . VAL A 1 96 ? 1.476 -11.485 3.853 1.00 61.75 96 VAL A C 1
ATOM 808 O O . VAL A 1 96 ? 2.029 -11.139 2.810 1.00 61.75 96 VAL A O 1
ATOM 811 N N . THR A 1 97 ? 0.811 -10.611 4.612 1.00 61.97 97 THR A N 1
ATOM 812 C CA . THR A 1 97 ? 0.733 -9.169 4.325 1.00 61.97 97 THR A CA 1
ATOM 813 C C . THR A 1 97 ? 2.077 -8.460 4.555 1.00 61.97 97 THR A C 1
ATOM 815 O O . THR A 1 97 ? 2.462 -7.629 3.740 1.00 61.97 97 THR A O 1
ATOM 818 N N . ILE A 1 98 ? 2.843 -8.810 5.598 1.00 63.62 98 ILE A N 1
ATOM 819 C CA . ILE A 1 98 ? 4.209 -8.278 5.826 1.00 63.62 98 ILE A CA 1
ATOM 820 C C . ILE A 1 98 ? 5.210 -8.819 4.790 1.00 63.62 98 ILE A C 1
ATOM 822 O O . ILE A 1 98 ? 6.058 -8.082 4.307 1.00 63.62 98 ILE A O 1
ATOM 826 N N . ALA A 1 99 ? 5.084 -10.076 4.384 1.00 64.62 99 ALA A N 1
ATOM 827 C CA . ALA A 1 99 ? 5.859 -10.718 3.337 1.00 64.62 99 ALA A CA 1
ATOM 828 C C . ALA A 1 99 ? 5.535 -10.059 2.004 1.00 64.62 99 ALA A C 1
ATOM 830 O O . ALA A 1 99 ? 6.441 -9.796 1.236 1.00 64.62 99 ALA A O 1
ATOM 831 N N . SER A 1 100 ? 4.280 -9.673 1.765 1.00 66.06 100 SER A N 1
ATOM 832 C CA . SER A 1 100 ? 3.927 -8.830 0.621 1.00 66.06 100 SER A CA 1
ATOM 833 C C . SER A 1 100 ? 4.627 -7.466 0.678 1.00 66.06 100 SER A C 1
ATOM 835 O O . SER A 1 100 ? 5.068 -6.991 -0.359 1.00 66.06 100 SER A O 1
ATOM 837 N N . ARG A 1 101 ? 4.818 -6.855 1.860 1.00 72.31 101 ARG A N 1
ATOM 838 C CA . ARG A 1 101 ? 5.650 -5.637 2.003 1.00 72.31 101 ARG A CA 1
ATOM 839 C C . ARG A 1 101 ? 7.131 -5.901 1.745 1.00 72.31 101 ARG A C 1
ATOM 841 O O . ARG A 1 101 ? 7.793 -5.094 1.105 1.00 72.31 101 ARG A O 1
ATOM 848 N N . PHE A 1 102 ? 7.637 -7.041 2.197 1.00 76.50 102 PHE A N 1
ATOM 849 C CA . PHE A 1 102 ? 8.998 -7.470 1.908 1.00 76.50 102 PHE A CA 1
ATOM 850 C C . PHE A 1 102 ? 9.209 -7.697 0.408 1.00 76.50 102 PHE A C 1
ATOM 852 O O . PHE A 1 102 ? 10.138 -7.139 -0.161 1.00 76.50 102 PHE A O 1
ATOM 859 N N . PHE A 1 103 ? 8.309 -8.430 -0.251 1.00 72.75 103 PHE A N 1
ATOM 860 C CA . PHE A 1 103 ? 8.327 -8.641 -1.696 1.00 72.75 103 PHE A CA 1
ATOM 861 C C . PHE A 1 103 ? 8.162 -7.329 -2.461 1.00 72.75 103 PHE A C 1
ATOM 863 O O . PHE A 1 103 ? 8.856 -7.141 -3.451 1.00 72.75 103 PHE A O 1
ATOM 870 N N . GLN A 1 104 ? 7.334 -6.395 -1.978 1.00 75.88 104 GLN A N 1
ATOM 871 C CA . GLN A 1 104 ? 7.224 -5.045 -2.545 1.00 75.88 104 GLN A CA 1
ATOM 872 C C . GLN A 1 104 ? 8.547 -4.278 -2.504 1.00 75.88 104 GLN A C 1
ATOM 874 O O . GLN A 1 104 ? 8.834 -3.540 -3.436 1.00 75.88 104 GLN A O 1
ATOM 879 N N . GLN A 1 105 ? 9.358 -4.442 -1.458 1.00 78.25 105 GLN A N 1
ATOM 880 C CA . GLN A 1 105 ? 10.686 -3.831 -1.406 1.00 78.25 105 GLN A CA 1
ATOM 881 C C . GLN A 1 105 ? 11.704 -4.608 -2.252 1.00 78.25 105 GLN A C 1
ATOM 883 O O . GLN A 1 105 ? 12.561 -4.012 -2.905 1.00 78.25 105 GLN A O 1
ATOM 888 N N . TRP A 1 106 ? 11.592 -5.938 -2.260 1.00 79.00 106 TRP A N 1
ATOM 889 C CA . TRP A 1 106 ? 12.457 -6.839 -3.017 1.00 79.00 106 TRP A CA 1
ATOM 890 C C . TRP A 1 106 ? 12.310 -6.662 -4.531 1.00 79.00 106 TRP A C 1
ATOM 892 O O . TRP A 1 106 ? 13.262 -6.924 -5.259 1.00 79.00 106 TRP A O 1
ATOM 902 N N . THR A 1 107 ? 11.173 -6.157 -5.028 1.00 77.00 107 THR A N 1
ATOM 903 C CA . THR A 1 107 ? 11.030 -5.808 -6.455 1.00 77.00 107 THR A CA 1
ATOM 904 C C . THR A 1 107 ? 12.076 -4.797 -6.930 1.00 77.00 107 THR A C 1
ATOM 906 O O . THR A 1 107 ? 12.270 -4.645 -8.133 1.00 77.00 107 THR A O 1
ATOM 909 N N . GLY A 1 108 ? 12.760 -4.104 -6.012 1.00 74.44 108 GLY A N 1
ATOM 910 C CA . GLY A 1 108 ? 13.856 -3.204 -6.345 1.00 74.44 108 GLY A CA 1
ATOM 911 C C . GLY A 1 108 ? 13.385 -1.854 -6.876 1.00 74.44 108 GLY A C 1
ATOM 912 O O . GLY A 1 108 ? 14.197 -1.116 -7.426 1.00 74.44 108 GLY A O 1
ATOM 913 N N . ILE A 1 109 ? 12.111 -1.491 -6.680 1.00 77.19 109 ILE A N 1
ATOM 914 C CA . ILE A 1 109 ? 11.554 -0.203 -7.126 1.00 77.19 109 ILE A CA 1
ATOM 915 C C . ILE A 1 109 ? 12.401 0.991 -6.672 1.00 77.19 109 ILE A C 1
ATOM 917 O O . ILE A 1 109 ? 12.670 1.895 -7.455 1.00 77.19 109 ILE A O 1
ATOM 921 N N . ASN A 1 110 ? 12.897 0.963 -5.433 1.00 79.88 110 ASN A N 1
ATOM 922 C CA . ASN A 1 110 ? 13.744 2.030 -4.915 1.00 79.88 110 ASN A CA 1
ATOM 923 C C . ASN A 1 110 ? 15.082 2.092 -5.657 1.00 79.88 110 ASN A C 1
ATOM 925 O O . ASN A 1 110 ? 15.510 3.175 -6.034 1.00 79.88 110 ASN A O 1
ATOM 929 N N . ALA A 1 111 ? 15.708 0.947 -5.943 1.00 76.56 111 ALA A N 1
ATOM 930 C CA . ALA A 1 111 ? 16.930 0.914 -6.742 1.00 76.56 111 ALA A CA 1
ATOM 931 C C . ALA A 1 111 ? 16.677 1.480 -8.149 1.00 76.56 111 ALA A C 1
ATOM 933 O O . ALA A 1 111 ? 17.425 2.338 -8.602 1.00 76.56 111 ALA A O 1
ATOM 934 N N . VAL A 1 112 ? 15.584 1.086 -8.808 1.00 74.00 112 VAL A N 1
ATOM 935 C CA . VAL A 1 112 ? 15.214 1.620 -10.128 1.00 74.00 112 VAL A CA 1
ATOM 936 C C . VAL A 1 112 ? 15.026 3.140 -10.083 1.00 74.00 112 VAL A C 1
ATOM 938 O O . VAL A 1 112 ? 15.569 3.840 -10.931 1.00 74.00 112 VAL A O 1
ATOM 941 N N . LEU A 1 113 ? 14.330 3.668 -9.073 1.00 74.62 113 LEU A N 1
ATOM 942 C CA . LEU A 1 113 ? 14.117 5.110 -8.912 1.00 74.62 113 LEU A CA 1
ATOM 943 C C . LEU A 1 113 ? 15.421 5.884 -8.656 1.00 74.62 113 LEU A C 1
ATOM 945 O O . LEU A 1 113 ? 15.592 6.974 -9.197 1.00 74.62 113 LEU A O 1
ATOM 949 N N . TYR A 1 114 ? 16.348 5.329 -7.869 1.00 73.94 114 TYR A N 1
ATOM 950 C CA . TYR A 1 114 ? 17.631 5.975 -7.567 1.00 73.94 114 TYR A CA 1
ATOM 951 C C . TYR A 1 114 ? 18.640 5.889 -8.717 1.00 73.94 114 TYR A C 1
ATOM 953 O O . TYR A 1 114 ? 19.400 6.832 -8.934 1.00 73.94 114 TYR A O 1
ATOM 961 N N . TYR A 1 115 ? 18.652 4.779 -9.457 1.00 71.12 115 TYR A N 1
ATOM 962 C CA . TYR A 1 115 ? 19.614 4.540 -10.533 1.00 71.12 115 TYR A CA 1
ATOM 963 C C . TYR A 1 115 ? 19.113 4.978 -11.914 1.00 71.12 115 TYR A C 1
ATOM 965 O O . TYR A 1 115 ? 19.938 5.141 -12.810 1.00 71.12 115 TYR A O 1
ATOM 973 N N . ALA A 1 116 ? 17.814 5.241 -12.103 1.00 68.50 116 ALA A N 1
ATOM 974 C CA . ALA A 1 116 ? 17.276 5.722 -13.381 1.00 68.50 116 ALA A CA 1
ATOM 975 C C . ALA A 1 116 ? 18.023 6.957 -13.936 1.00 68.50 116 ALA A C 1
ATOM 977 O O . ALA A 1 116 ? 18.428 6.910 -15.097 1.00 68.50 116 ALA A O 1
ATOM 978 N N . PRO A 1 117 ? 18.318 8.017 -13.152 1.00 69.19 117 PRO A N 1
ATOM 979 C CA . PRO A 1 117 ? 19.072 9.165 -13.661 1.00 69.19 117 PRO A CA 1
ATOM 980 C C . PRO A 1 117 ? 20.511 8.814 -14.067 1.00 69.19 117 PRO A C 1
ATOM 982 O O . PRO A 1 117 ? 21.019 9.362 -15.040 1.00 69.19 117 PRO A O 1
ATOM 985 N N . GLN A 1 118 ? 21.162 7.889 -13.352 1.00 68.94 118 GLN A N 1
ATOM 986 C CA . GLN A 1 118 ? 22.537 7.464 -13.645 1.00 68.94 118 GLN A CA 1
ATOM 987 C C . GLN A 1 118 ? 22.606 6.623 -14.923 1.00 68.94 118 GLN A C 1
ATOM 989 O O . GLN A 1 118 ? 23.460 6.872 -15.771 1.00 68.94 118 GLN A O 1
ATOM 994 N N . ILE A 1 119 ? 21.670 5.681 -15.092 1.00 65.56 119 ILE A N 1
ATOM 995 C CA . ILE A 1 119 ? 21.533 4.884 -16.318 1.00 65.56 119 ILE A CA 1
ATOM 996 C C . ILE A 1 119 ? 21.277 5.812 -17.505 1.00 65.56 119 ILE A C 1
ATOM 998 O O . ILE A 1 119 ? 21.868 5.631 -18.562 1.00 65.56 119 ILE A O 1
ATOM 1002 N N . PHE A 1 120 ? 20.436 6.834 -17.342 1.00 66.25 120 PHE A N 1
ATOM 1003 C CA . PHE A 1 120 ? 20.122 7.737 -18.445 1.00 66.25 120 PHE A CA 1
ATOM 1004 C C . PHE A 1 120 ? 21.236 8.758 -18.723 1.00 66.25 120 PHE A C 1
ATOM 1006 O O . PHE A 1 120 ? 21.414 9.156 -19.871 1.00 66.25 120 PHE A O 1
ATOM 1013 N N . GLY A 1 121 ? 22.029 9.142 -17.717 1.00 64.81 121 GLY A N 1
ATOM 1014 C CA . GLY A 1 121 ? 23.226 9.971 -17.900 1.00 64.81 121 GLY A CA 1
ATOM 1015 C C . GLY A 1 121 ? 24.312 9.268 -18.724 1.00 64.81 121 GLY A C 1
ATOM 1016 O O . GLY A 1 121 ? 24.931 9.886 -19.586 1.00 64.81 121 GLY A O 1
ATOM 1017 N N . GLN A 1 122 ? 24.472 7.951 -18.552 1.00 62.25 122 GLN A N 1
ATOM 1018 C CA . GLN A 1 122 ? 25.366 7.128 -19.383 1.00 62.25 122 GLN A CA 1
ATOM 1019 C C . GLN A 1 122 ? 24.923 7.041 -20.857 1.00 62.25 122 GLN A C 1
ATOM 1021 O O . GLN A 1 122 ? 25.718 6.663 -21.713 1.00 62.25 122 GLN A O 1
ATOM 1026 N N . LEU A 1 123 ? 23.679 7.417 -21.178 1.00 59.22 123 LEU A N 1
ATOM 1027 C CA . LEU A 1 123 ? 23.137 7.433 -22.543 1.00 59.22 123 LEU A CA 1
ATOM 1028 C C . LEU A 1 123 ? 23.407 8.750 -23.297 1.00 59.22 123 LEU A C 1
ATOM 1030 O O . LEU A 1 123 ? 22.887 8.940 -24.395 1.00 59.22 123 LEU A O 1
ATOM 1034 N N . GLY A 1 124 ? 24.209 9.662 -22.731 1.00 54.16 124 GLY A N 1
ATOM 1035 C CA . GLY A 1 124 ? 24.659 10.886 -23.409 1.00 54.16 124 GLY A CA 1
ATOM 1036 C C . GLY A 1 124 ? 23.581 11.961 -23.589 1.00 54.16 124 GLY A C 1
ATOM 1037 O O . GLY A 1 124 ? 23.774 12.915 -24.340 1.00 54.16 124 GLY A O 1
ATOM 1038 N N . LEU A 1 125 ? 22.437 11.823 -22.916 1.00 55.97 125 LEU A N 1
ATOM 1039 C CA . LEU A 1 125 ? 21.374 12.823 -22.896 1.00 55.97 125 LEU A CA 1
ATOM 1040 C C . LEU A 1 125 ? 21.706 13.885 -21.830 1.00 55.97 125 LEU A C 1
ATOM 1042 O O . LEU A 1 125 ? 21.968 13.525 -20.683 1.00 55.97 125 LEU A O 1
ATOM 1046 N N . ASN A 1 126 ? 21.672 15.177 -22.191 1.00 57.19 126 ASN A N 1
ATOM 1047 C CA . ASN A 1 126 ? 21.970 16.324 -21.310 1.00 57.19 126 ASN A CA 1
ATOM 1048 C C . ASN A 1 126 ? 21.484 16.124 -19.860 1.00 57.19 126 ASN A C 1
ATOM 1050 O O . ASN A 1 126 ? 20.286 15.947 -19.635 1.00 57.19 126 ASN A O 1
ATOM 1054 N N . GLU A 1 127 ? 22.398 16.205 -18.886 1.00 61.16 127 GLU A N 1
ATOM 1055 C CA . GLU A 1 127 ? 22.176 15.821 -17.478 1.00 61.16 127 GLU A CA 1
ATOM 1056 C C . GLU A 1 127 ? 20.898 16.419 -16.857 1.00 61.16 127 GLU A C 1
ATOM 1058 O O . GLU A 1 127 ? 20.172 15.740 -16.126 1.00 61.16 127 GLU A O 1
ATOM 1063 N N . THR A 1 128 ? 20.568 17.668 -17.195 1.00 60.75 128 THR A N 1
ATOM 1064 C CA . THR A 1 128 ? 19.394 18.387 -16.678 1.00 60.75 128 THR A CA 1
ATOM 1065 C C . THR A 1 128 ? 18.073 17.867 -17.240 1.00 60.75 128 THR A C 1
ATOM 1067 O O . THR A 1 128 ? 17.149 17.584 -16.477 1.00 60.75 128 THR A O 1
ATOM 1070 N N . THR A 1 129 ? 17.966 17.709 -18.563 1.00 63.28 129 THR A N 1
ATOM 1071 C CA . THR A 1 129 ? 16.746 17.192 -19.209 1.00 63.28 129 THR A CA 1
ATOM 1072 C C . THR A 1 129 ? 16.536 15.728 -18.846 1.00 63.28 129 THR A C 1
ATOM 1074 O O . THR A 1 129 ? 15.412 15.294 -18.616 1.00 63.28 129 THR A O 1
ATOM 1077 N N . THR A 1 130 ? 17.626 14.979 -18.726 1.00 63.69 130 THR A N 1
ATOM 1078 C CA . THR A 1 130 ? 17.627 13.558 -18.404 1.00 63.69 130 THR A CA 1
ATOM 1079 C C . THR A 1 130 ? 17.185 13.282 -16.979 1.00 63.69 130 THR A C 1
ATOM 1081 O O . THR A 1 130 ? 16.328 12.431 -16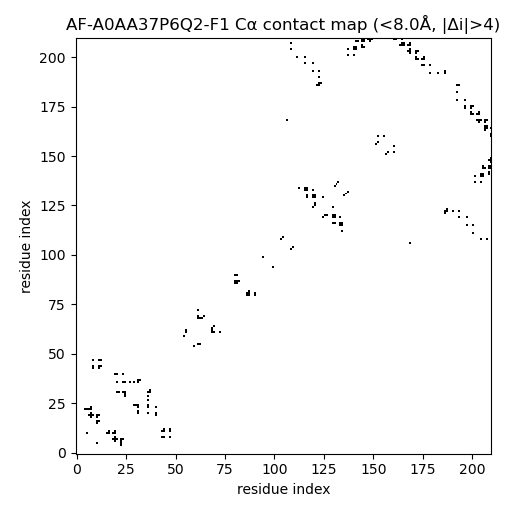.774 1.00 63.69 130 THR A O 1
ATOM 1084 N N . SER A 1 131 ? 17.701 14.023 -15.996 1.00 64.25 131 SER A N 1
ATOM 1085 C CA . SER A 1 131 ? 17.265 13.888 -14.603 1.00 64.25 131 SER A CA 1
ATOM 1086 C C . SER A 1 131 ? 15.793 14.280 -14.433 1.00 64.25 131 SER A C 1
ATOM 1088 O O . SER A 1 131 ? 15.030 13.568 -13.772 1.00 64.25 131 SER A O 1
ATOM 1090 N N . LEU A 1 132 ? 15.359 15.356 -15.106 1.00 69.88 132 LEU A N 1
ATOM 1091 C CA . LEU A 1 132 ? 13.970 15.816 -15.078 1.00 69.88 132 LEU A CA 1
ATOM 1092 C C . LEU A 1 132 ? 13.015 14.812 -15.740 1.00 69.88 132 LEU A C 1
ATOM 1094 O O . LEU A 1 132 ? 11.960 14.511 -15.184 1.00 69.88 132 LEU A O 1
ATOM 1098 N N . LEU A 1 133 ? 13.391 14.251 -16.892 1.00 69.00 133 LEU A N 1
ATOM 1099 C CA . LEU A 1 133 ? 12.626 13.191 -17.549 1.00 69.00 133 LEU A CA 1
ATOM 1100 C C . LEU A 1 133 ? 12.635 11.900 -16.716 1.00 69.00 133 LEU A C 1
ATOM 1102 O O . LEU A 1 133 ? 11.596 11.263 -16.581 1.00 69.00 133 LEU A O 1
ATOM 1106 N N . ALA A 1 134 ? 13.764 11.533 -16.105 1.00 66.38 134 ALA A N 1
ATOM 1107 C CA . ALA A 1 134 ? 13.890 10.316 -15.304 1.00 66.38 134 ALA A CA 1
ATOM 1108 C C . ALA A 1 134 ? 12.996 10.325 -14.069 1.00 66.38 134 ALA A C 1
ATOM 1110 O O . ALA A 1 134 ? 12.387 9.316 -13.746 1.00 66.38 134 ALA A O 1
ATOM 1111 N N . THR A 1 135 ? 12.940 11.447 -13.359 1.00 69.75 135 THR A N 1
ATOM 1112 C CA . THR A 1 135 ? 12.265 11.529 -12.057 1.00 69.75 135 THR A CA 1
ATOM 1113 C C . THR A 1 135 ? 10.858 12.103 -12.189 1.00 69.75 135 THR A C 1
ATOM 1115 O O . THR A 1 135 ? 9.911 11.556 -11.624 1.00 69.75 135 THR A O 1
ATOM 1118 N N . GLY A 1 136 ? 10.690 13.153 -12.997 1.00 75.06 136 GLY A N 1
ATOM 1119 C CA . GLY A 1 136 ? 9.409 13.821 -13.210 1.00 75.06 136 GLY A CA 1
ATOM 1120 C C . GLY A 1 136 ? 8.419 12.969 -14.000 1.00 75.06 136 GLY A C 1
ATOM 1121 O O . GLY A 1 136 ? 7.287 12.780 -13.557 1.00 75.06 136 GLY A O 1
ATOM 1122 N N . VAL A 1 137 ? 8.839 12.395 -15.136 1.00 78.50 137 VAL A N 1
ATOM 1123 C CA . VAL A 1 137 ? 7.940 11.560 -15.956 1.00 78.50 137 VAL A CA 1
ATOM 1124 C C . VAL A 1 137 ? 7.603 10.264 -15.232 1.00 78.50 137 VAL A C 1
ATOM 1126 O O . VAL A 1 137 ? 6.445 9.866 -15.236 1.00 78.50 137 VAL A O 1
ATOM 1129 N N . VAL A 1 138 ? 8.560 9.646 -14.533 1.00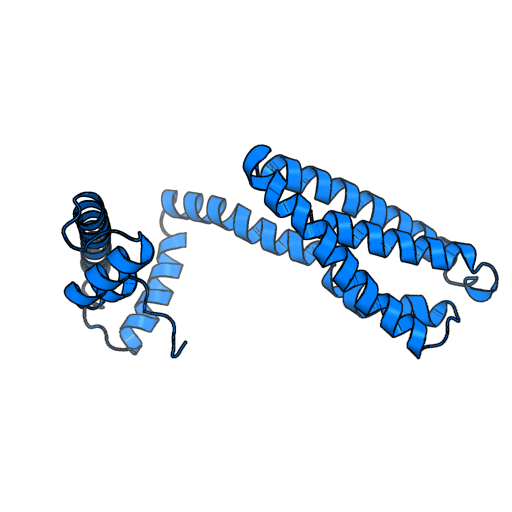 76.38 138 VAL A N 1
ATOM 1130 C CA . VAL A 1 138 ? 8.295 8.453 -13.713 1.00 76.38 138 VAL A CA 1
ATOM 1131 C C . VAL A 1 138 ? 7.248 8.730 -12.636 1.00 76.38 138 VAL A C 1
ATOM 1133 O O . VAL A 1 138 ? 6.320 7.938 -12.484 1.00 76.38 138 VAL A O 1
ATOM 1136 N N . GLY A 1 139 ? 7.339 9.865 -11.937 1.00 78.44 139 GLY A N 1
ATOM 1137 C CA . GLY A 1 139 ? 6.341 10.259 -10.941 1.00 78.44 139 GLY A CA 1
ATOM 1138 C C . GLY A 1 139 ? 4.950 10.480 -11.545 1.00 78.44 139 GLY A C 1
ATOM 1139 O O . GLY A 1 139 ? 3.960 9.989 -11.004 1.00 78.44 139 GLY A O 1
ATOM 1140 N N . ILE A 1 140 ? 4.868 11.161 -12.693 1.00 83.75 140 ILE A N 1
ATOM 1141 C CA . ILE A 1 140 ? 3.601 11.398 -13.406 1.00 83.75 140 ILE A CA 1
ATOM 1142 C C . ILE A 1 140 ? 2.994 10.078 -13.893 1.00 83.75 140 ILE A C 1
ATOM 1144 O O . ILE A 1 140 ? 1.805 9.833 -13.698 1.00 83.75 140 ILE A O 1
ATOM 1148 N N . VAL A 1 141 ? 3.805 9.210 -14.497 1.00 82.12 141 VAL A N 1
ATOM 1149 C CA . VAL A 1 141 ? 3.376 7.902 -15.000 1.00 82.12 141 VAL A CA 1
ATOM 1150 C C . VAL A 1 141 ? 2.895 7.016 -13.852 1.00 82.12 141 VAL A C 1
ATOM 1152 O O . VAL A 1 141 ? 1.837 6.404 -13.967 1.00 82.12 141 VAL A O 1
ATOM 1155 N N . MET A 1 142 ? 3.605 7.002 -12.721 1.00 82.81 142 MET A N 1
ATOM 1156 C CA . MET A 1 142 ? 3.187 6.278 -11.520 1.00 82.81 142 MET A CA 1
ATOM 1157 C C . MET A 1 142 ? 1.855 6.806 -10.980 1.00 82.81 142 MET A C 1
ATOM 1159 O O . MET A 1 142 ? 0.965 6.019 -10.660 1.00 82.81 142 MET A O 1
ATOM 1163 N N . PHE A 1 143 ? 1.687 8.129 -10.918 1.00 82.75 143 PHE A N 1
ATOM 1164 C CA . PHE A 1 143 ? 0.441 8.747 -10.478 1.00 82.75 143 PHE A CA 1
ATOM 1165 C C . PHE A 1 143 ? -0.734 8.348 -11.381 1.00 82.75 143 PHE A C 1
ATOM 1167 O O . PHE A 1 143 ? -1.753 7.867 -10.888 1.00 82.75 143 PHE A O 1
ATOM 1174 N N . ILE A 1 144 ? -0.569 8.467 -12.702 1.00 86.81 144 ILE A N 1
ATOM 1175 C CA . ILE A 1 144 ? -1.604 8.108 -13.679 1.00 86.81 144 ILE A CA 1
ATOM 1176 C C . ILE A 1 144 ? -1.911 6.607 -13.637 1.00 86.81 144 ILE A C 1
ATOM 1178 O O . ILE A 1 144 ? -3.080 6.242 -13.709 1.00 86.81 144 ILE A O 1
ATOM 1182 N N . ALA A 1 145 ? -0.905 5.743 -13.476 1.00 81.62 145 ALA A N 1
ATOM 1183 C CA . ALA A 1 145 ? -1.084 4.292 -13.379 1.00 81.62 145 ALA A CA 1
ATOM 1184 C C . ALA A 1 145 ? -1.813 3.857 -12.095 1.00 81.62 145 ALA A C 1
ATOM 1186 O O . ALA A 1 145 ? -2.554 2.874 -12.105 1.00 81.62 145 ALA A O 1
ATOM 1187 N N . THR A 1 146 ? -1.661 4.616 -11.006 1.00 84.31 146 THR A N 1
ATOM 1188 C CA . THR A 1 146 ? -2.292 4.309 -9.712 1.00 84.31 146 THR A CA 1
ATOM 1189 C C . THR A 1 146 ? -3.807 4.563 -9.731 1.00 84.31 146 THR A C 1
ATOM 1191 O O . THR A 1 146 ? -4.564 3.862 -9.063 1.00 84.31 146 THR A O 1
ATOM 1194 N N . ILE A 1 147 ? -4.288 5.535 -10.515 1.00 85.00 147 ILE A N 1
ATOM 1195 C CA . ILE A 1 147 ? -5.720 5.882 -10.591 1.00 85.00 147 ILE A CA 1
ATOM 1196 C C . ILE A 1 147 ? -6.593 4.690 -11.037 1.00 85.00 147 ILE A C 1
ATOM 1198 O O . ILE A 1 147 ? -7.502 4.314 -10.292 1.00 85.00 147 ILE A O 1
ATOM 1202 N N . PRO A 1 148 ? -6.360 4.057 -1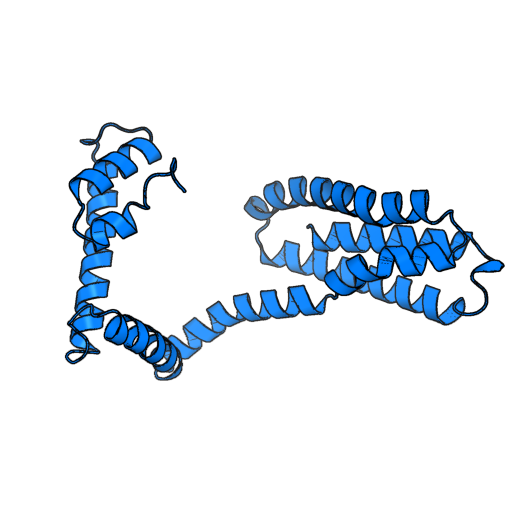2.206 1.00 80.75 148 PRO A N 1
ATOM 1203 C CA . PRO A 1 148 ? -7.144 2.900 -12.620 1.00 80.75 148 PRO A CA 1
ATOM 1204 C C . PRO A 1 148 ? -6.925 1.708 -11.686 1.00 80.75 148 PRO A C 1
ATOM 1206 O O . PRO A 1 148 ? -7.874 0.970 -11.446 1.00 80.75 148 PRO A O 1
ATOM 1209 N N . ALA A 1 149 ? -5.734 1.549 -11.102 1.00 79.56 149 ALA A N 1
ATOM 1210 C CA . ALA A 1 149 ? -5.455 0.489 -10.139 1.00 79.56 149 ALA A CA 1
ATOM 1211 C C . ALA A 1 149 ? -6.378 0.560 -8.915 1.00 79.56 149 ALA A C 1
ATOM 1213 O O . ALA A 1 149 ? -7.024 -0.427 -8.566 1.00 79.56 149 ALA A O 1
ATOM 1214 N N . VAL A 1 150 ? -6.515 1.747 -8.315 1.00 81.81 150 VAL A N 1
ATOM 1215 C CA . VAL A 1 150 ? -7.392 1.980 -7.156 1.00 81.81 150 VAL A CA 1
ATOM 1216 C C . VAL A 1 150 ? -8.864 1.770 -7.509 1.00 81.81 150 VAL A C 1
ATOM 1218 O O . VAL A 1 150 ? -9.617 1.237 -6.703 1.00 81.81 150 VAL A O 1
ATOM 1221 N N . LEU A 1 151 ? -9.291 2.132 -8.719 1.00 82.56 151 LEU A N 1
ATOM 1222 C CA . LEU A 1 151 ? -10.678 1.916 -9.144 1.00 82.56 151 LEU A CA 1
ATOM 1223 C C . LEU A 1 151 ? -10.977 0.441 -9.461 1.00 82.56 151 LEU A C 1
ATOM 1225 O O . LEU A 1 151 ? -12.099 -0.029 -9.266 1.00 82.56 151 LEU A O 1
ATOM 1229 N N . TRP A 1 152 ? -9.990 -0.296 -9.971 1.00 78.44 152 TRP A N 1
ATOM 1230 C CA . TRP A 1 152 ? -10.165 -1.676 -10.422 1.00 78.44 152 TRP A CA 1
ATOM 1231 C C . TRP A 1 152 ? -9.976 -2.694 -9.289 1.00 78.44 152 TRP A C 1
ATOM 1233 O O . TRP A 1 152 ? -10.632 -3.743 -9.285 1.00 78.44 152 TRP A O 1
ATOM 1243 N N . ILE A 1 153 ? -9.135 -2.385 -8.294 1.00 80.12 153 ILE A N 1
ATOM 1244 C CA . ILE A 1 153 ? -8.820 -3.293 -7.181 1.00 80.12 153 ILE A CA 1
ATOM 1245 C C . ILE A 1 153 ? -10.056 -3.668 -6.356 1.00 80.12 153 ILE A C 1
ATOM 1247 O O . ILE A 1 153 ? -10.171 -4.817 -5.922 1.00 80.12 153 ILE A O 1
ATOM 1251 N N . ASP A 1 154 ? -11.005 -2.741 -6.211 1.00 78.50 154 ASP A N 1
ATOM 1252 C CA . ASP A 1 154 ? -12.242 -2.961 -5.459 1.00 78.50 154 ASP A CA 1
ATOM 1253 C C . ASP A 1 154 ? -13.227 -3.879 -6.200 1.00 78.50 154 ASP A C 1
ATOM 1255 O O . ASP A 1 154 ? -14.061 -4.523 -5.566 1.00 78.50 154 ASP A O 1
ATOM 1259 N N . ARG A 1 155 ? -13.110 -4.010 -7.532 1.00 78.88 155 ARG A N 1
ATOM 1260 C CA . ARG A 1 155 ? -13.974 -4.887 -8.346 1.00 78.88 155 ARG A CA 1
ATOM 1261 C C . ARG A 1 155 ? -13.386 -6.269 -8.611 1.00 78.88 155 ARG A C 1
ATOM 1263 O O . ARG A 1 155 ? -14.119 -7.251 -8.584 1.00 78.88 155 ARG A O 1
ATOM 1270 N N . VAL A 1 156 ? -12.089 -6.360 -8.903 1.00 75.50 156 VAL A N 1
ATOM 1271 C CA . VAL A 1 156 ? -11.433 -7.624 -9.308 1.00 75.50 156 VAL A CA 1
ATOM 1272 C C . VAL A 1 156 ? -10.761 -8.346 -8.138 1.00 75.50 156 VAL A C 1
ATOM 1274 O O . VAL A 1 156 ? -10.477 -9.543 -8.212 1.00 75.50 156 VAL A O 1
ATOM 1277 N N . GLY A 1 157 ? -10.580 -7.654 -7.015 1.00 71.12 157 GLY A N 1
ATOM 1278 C CA . GLY A 1 157 ? -9.960 -8.202 -5.820 1.00 71.12 157 GLY A CA 1
ATOM 1279 C C . GLY A 1 157 ? -8.432 -8.140 -5.862 1.00 71.12 157 GLY A C 1
ATOM 1280 O O . GLY A 1 157 ? -7.789 -8.089 -6.907 1.00 71.12 157 GLY A O 1
ATOM 1281 N N . ARG A 1 158 ? -7.821 -8.159 -4.674 1.00 71.19 158 ARG A N 1
ATOM 1282 C CA . ARG A 1 158 ? -6.394 -7.831 -4.481 1.00 71.19 158 ARG A CA 1
ATOM 1283 C C . ARG A 1 158 ? -5.411 -8.870 -5.035 1.00 71.19 158 ARG A C 1
ATOM 1285 O O . ARG A 1 158 ? -4.316 -8.517 -5.449 1.00 71.19 158 ARG A O 1
ATOM 1292 N N . LYS A 1 159 ? -5.768 -10.158 -5.023 1.00 75.50 159 LYS A N 1
ATOM 1293 C CA . LYS A 1 159 ? -4.871 -11.259 -5.436 1.00 75.50 159 LYS A CA 1
ATOM 1294 C C . LYS A 1 159 ? -4.518 -11.259 -6.936 1.00 75.50 159 LYS A C 1
ATOM 1296 O O . LYS A 1 159 ? -3.330 -11.332 -7.235 1.00 75.50 159 LYS A O 1
ATOM 1301 N N . PRO A 1 160 ? -5.485 -11.203 -7.872 1.00 77.81 160 PRO A N 1
ATOM 1302 C CA . PRO A 1 160 ? -5.178 -11.210 -9.306 1.00 77.81 160 PRO A CA 1
ATOM 1303 C C . PRO A 1 160 ? -4.428 -9.954 -9.761 1.00 77.81 160 PRO A C 1
ATOM 1305 O O . PRO A 1 160 ? -3.516 -10.068 -10.573 1.00 77.81 160 PRO A O 1
ATOM 1308 N N . VAL A 1 161 ? -4.747 -8.785 -9.193 1.00 78.06 161 VAL A N 1
ATOM 1309 C CA . VAL A 1 161 ? -4.053 -7.521 -9.495 1.00 78.06 161 VAL A CA 1
ATOM 1310 C C . VAL A 1 161 ? -2.560 -7.631 -9.161 1.00 78.06 161 VAL A C 1
ATOM 1312 O O . VAL A 1 161 ? -1.717 -7.414 -10.028 1.00 78.06 161 VAL A O 1
ATOM 1315 N N . LEU A 1 162 ? -2.232 -8.123 -7.959 1.00 77.31 162 LEU A N 1
ATOM 1316 C CA . LEU A 1 162 ? -0.842 -8.355 -7.547 1.00 77.31 162 LEU A CA 1
ATOM 1317 C C . LEU A 1 162 ? -0.108 -9.373 -8.435 1.00 77.31 162 LEU A C 1
ATOM 1319 O O . LEU A 1 162 ? 1.087 -9.223 -8.677 1.00 77.31 162 LEU A O 1
ATOM 1323 N N . ALA A 1 163 ? -0.796 -10.413 -8.915 1.00 81.06 163 ALA A N 1
ATOM 1324 C CA . ALA A 1 163 ? -0.185 -11.428 -9.772 1.00 81.06 163 ALA A CA 1
ATOM 1325 C C . ALA A 1 163 ? 0.156 -10.880 -11.169 1.00 81.06 163 ALA A C 1
ATOM 1327 O O . ALA A 1 163 ? 1.245 -11.142 -11.679 1.00 81.06 163 ALA A O 1
ATOM 1328 N N . ILE A 1 164 ? -0.743 -10.094 -11.770 1.00 83.81 164 ILE A N 1
ATOM 1329 C CA . ILE A 1 164 ? -0.523 -9.460 -13.078 1.00 83.81 164 ILE A CA 1
ATOM 1330 C C . ILE A 1 164 ? 0.612 -8.434 -12.984 1.00 83.81 164 ILE A C 1
ATOM 1332 O O . ILE A 1 164 ? 1.522 -8.459 -13.815 1.00 83.81 164 ILE A O 1
ATOM 1336 N N . GLY A 1 165 ? 0.610 -7.600 -11.936 1.00 81.00 165 GLY A N 1
ATOM 1337 C CA . GLY A 1 165 ? 1.696 -6.657 -11.662 1.00 81.00 165 GLY A CA 1
ATOM 1338 C C . GLY A 1 165 ? 3.044 -7.365 -11.499 1.00 81.00 165 GLY A C 1
ATOM 1339 O O . GLY A 1 165 ? 4.031 -6.973 -12.119 1.00 81.00 165 GLY A O 1
ATOM 1340 N N . ALA A 1 166 ? 3.090 -8.476 -10.751 1.00 81.25 166 ALA A N 1
ATOM 1341 C CA . ALA A 1 166 ? 4.310 -9.266 -10.565 1.00 81.25 166 ALA A CA 1
ATOM 1342 C C . ALA A 1 166 ? 4.864 -9.851 -11.875 1.00 81.25 166 ALA A C 1
ATOM 1344 O O . ALA A 1 166 ? 6.074 -9.798 -12.103 1.00 81.25 166 ALA A O 1
ATOM 1345 N N . ILE A 1 167 ? 3.999 -10.376 -12.749 1.00 85.50 167 ILE A N 1
ATOM 1346 C CA . ILE A 1 167 ? 4.408 -10.911 -14.055 1.00 85.50 167 ILE A CA 1
ATOM 1347 C C . ILE A 1 167 ? 4.956 -9.787 -14.942 1.00 85.50 167 ILE A C 1
ATOM 1349 O O . ILE A 1 167 ? 6.052 -9.928 -15.482 1.00 85.50 167 ILE A O 1
ATOM 1353 N N . GLY A 1 168 ? 4.240 -8.661 -15.043 1.00 84.25 168 GLY A N 1
ATOM 1354 C CA . GLY A 1 168 ? 4.657 -7.517 -15.858 1.00 84.25 168 GLY A CA 1
ATOM 1355 C C . GLY A 1 168 ? 5.974 -6.893 -15.386 1.00 84.25 168 GLY A C 1
ATOM 1356 O O . GLY A 1 168 ? 6.858 -6.597 -16.194 1.00 84.25 168 GLY A O 1
ATOM 1357 N N . MET A 1 169 ? 6.162 -6.777 -14.069 1.00 83.12 169 MET A N 1
ATOM 1358 C CA . MET A 1 169 ? 7.432 -6.352 -13.479 1.00 83.12 169 MET A CA 1
ATOM 1359 C C . MET A 1 169 ? 8.567 -7.329 -13.800 1.00 83.12 169 MET A C 1
ATOM 1361 O O . MET A 1 169 ? 9.639 -6.898 -14.224 1.00 83.12 169 MET A O 1
ATOM 1365 N N . GLY A 1 170 ? 8.331 -8.637 -13.648 1.00 83.75 170 GLY A N 1
ATOM 1366 C CA . GLY A 1 170 ? 9.319 -9.675 -13.946 1.00 83.75 170 GLY A CA 1
ATOM 1367 C C . GLY A 1 170 ? 9.771 -9.654 -15.407 1.00 83.75 170 GLY A C 1
ATOM 1368 O O . GLY A 1 170 ? 10.971 -9.678 -15.680 1.00 83.75 170 GLY A O 1
ATOM 1369 N N . THR A 1 171 ? 8.834 -9.524 -16.351 1.00 86.31 171 THR A N 1
ATOM 1370 C CA . THR A 1 171 ? 9.164 -9.429 -17.781 1.00 86.31 171 THR A CA 1
ATOM 1371 C C . THR A 1 171 ? 9.975 -8.177 -18.100 1.00 86.31 171 THR A C 1
ATOM 1373 O O . THR A 1 171 ? 10.972 -8.271 -18.814 1.00 86.31 171 THR A O 1
ATOM 1376 N N . CYS A 1 172 ? 9.615 -7.021 -17.530 1.00 83.25 172 CYS A N 1
ATOM 1377 C CA . CYS A 1 172 ? 10.366 -5.782 -17.743 1.00 83.25 172 CYS A CA 1
ATOM 1378 C C . CYS A 1 172 ? 11.795 -5.895 -17.192 1.00 83.25 172 CYS A C 1
ATOM 1380 O O . CYS A 1 172 ? 12.743 -5.474 -17.852 1.00 83.25 172 CYS A O 1
ATOM 1382 N N . HIS A 1 173 ? 11.970 -6.517 -16.023 1.00 80.31 173 HIS A N 1
ATOM 1383 C CA . HIS A 1 173 ? 13.284 -6.674 -15.398 1.00 80.31 173 HIS A CA 1
ATOM 1384 C C . HIS A 1 173 ? 14.206 -7.606 -16.194 1.00 80.31 173 HIS A C 1
ATOM 1386 O O . HIS A 1 173 ? 15.386 -7.305 -16.366 1.00 80.31 173 HIS A O 1
ATOM 1392 N N . ILE A 1 174 ? 13.668 -8.701 -16.744 1.00 84.69 174 ILE A N 1
ATOM 1393 C CA . ILE A 1 174 ? 14.417 -9.606 -17.629 1.00 84.69 174 ILE A CA 1
ATOM 1394 C C . ILE A 1 174 ? 14.873 -8.864 -18.891 1.00 84.69 174 ILE A C 1
ATOM 1396 O O . ILE A 1 174 ? 16.029 -8.988 -19.292 1.00 84.69 174 ILE A O 1
ATOM 1400 N N . ILE A 1 175 ? 13.997 -8.059 -19.499 1.00 81.06 175 ILE A N 1
ATOM 1401 C CA . ILE A 1 175 ? 14.331 -7.285 -20.702 1.00 81.06 175 ILE A CA 1
ATOM 1402 C C . ILE A 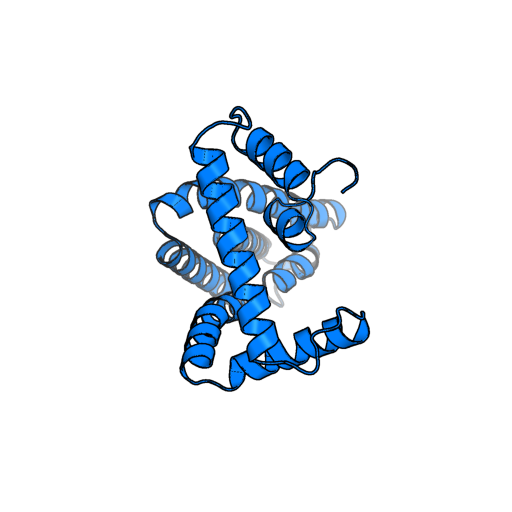1 175 ? 15.421 -6.250 -20.395 1.00 81.06 175 ILE A C 1
ATOM 1404 O O . ILE A 1 175 ? 16.404 -6.172 -21.131 1.00 81.06 175 ILE A O 1
ATOM 1408 N N . ILE A 1 176 ? 15.294 -5.504 -19.292 1.00 76.81 176 ILE A N 1
ATOM 1409 C CA . ILE A 1 176 ? 16.314 -4.537 -18.855 1.00 76.81 176 ILE A CA 1
ATOM 1410 C C . ILE A 1 176 ? 17.655 -5.244 -18.620 1.00 76.81 176 ILE A C 1
ATOM 1412 O O . ILE A 1 176 ? 18.680 -4.767 -19.104 1.00 76.81 176 ILE A O 1
ATOM 1416 N N . ALA A 1 177 ? 17.657 -6.402 -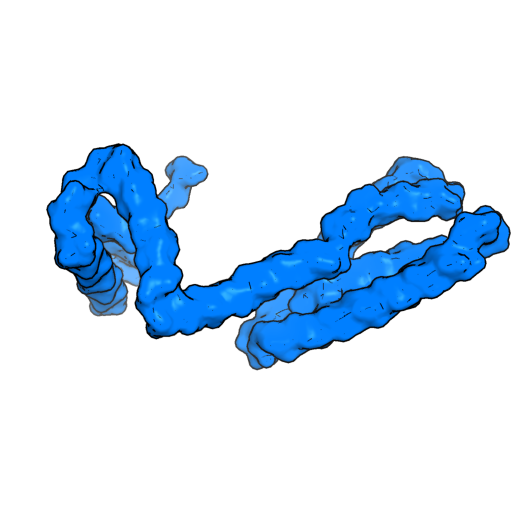17.951 1.00 79.75 177 ALA A N 1
ATOM 1417 C CA . ALA A 1 177 ? 18.869 -7.175 -17.693 1.00 79.75 177 ALA A CA 1
ATOM 1418 C C . ALA A 1 177 ? 19.553 -7.649 -18.987 1.00 79.75 177 ALA A C 1
ATOM 1420 O O . ALA A 1 177 ? 20.772 -7.550 -19.105 1.00 79.75 177 ALA A O 1
ATOM 1421 N N . VAL A 1 178 ? 18.786 -8.114 -19.981 1.00 80.38 178 VAL A N 1
ATOM 1422 C CA . VAL A 1 178 ? 19.324 -8.540 -21.286 1.00 80.38 178 VAL A CA 1
ATOM 1423 C C . VAL A 1 178 ? 19.891 -7.358 -22.077 1.00 80.38 178 VAL A C 1
ATOM 1425 O O . VAL A 1 178 ? 20.947 -7.497 -22.697 1.00 80.38 178 VAL A O 1
ATOM 1428 N N . ILE A 1 179 ? 19.223 -6.199 -22.052 1.00 74.62 179 ILE A N 1
ATOM 1429 C CA . ILE A 1 179 ? 19.700 -4.982 -22.727 1.00 74.62 179 ILE A CA 1
ATOM 1430 C C . ILE A 1 179 ? 20.999 -4.488 -22.081 1.00 74.62 179 ILE A C 1
ATOM 1432 O O . ILE A 1 179 ? 21.961 -4.219 -22.801 1.00 74.62 179 ILE A O 1
ATOM 1436 N N . LEU A 1 180 ? 21.062 -4.428 -20.745 1.00 70.69 180 LEU A N 1
ATOM 1437 C CA . LEU A 1 180 ? 22.283 -4.048 -20.029 1.00 70.69 180 LEU A CA 1
ATOM 1438 C C . LEU A 1 180 ? 23.426 -5.030 -20.309 1.00 70.69 180 LEU A C 1
ATOM 1440 O O . LEU A 1 180 ? 24.512 -4.605 -20.687 1.00 70.69 180 LEU A O 1
ATOM 1444 N N . ALA A 1 181 ? 23.181 -6.337 -20.187 1.00 73.44 181 ALA A N 1
ATOM 1445 C CA . ALA A 1 181 ? 24.216 -7.356 -20.361 1.00 73.44 181 ALA A CA 1
ATOM 1446 C C . ALA A 1 181 ? 24.817 -7.381 -21.777 1.00 73.44 181 ALA A C 1
ATOM 1448 O O . ALA A 1 181 ? 25.992 -7.702 -21.931 1.00 73.44 181 ALA A O 1
ATOM 1449 N N . LYS A 1 182 ? 24.036 -7.051 -22.816 1.00 69.81 182 LYS A N 1
ATOM 1450 C CA . LYS A 1 182 ? 24.531 -7.020 -24.203 1.00 69.81 182 LYS A CA 1
ATOM 1451 C C . LYS A 1 182 ? 25.235 -5.721 -24.587 1.00 69.81 182 LYS A C 1
ATOM 1453 O O . LYS A 1 182 ? 26.111 -5.764 -25.447 1.00 69.81 182 LYS A O 1
ATOM 1458 N N . ASN A 1 183 ? 24.843 -4.594 -23.995 1.00 65.81 183 ASN A N 1
ATOM 1459 C CA . ASN A 1 183 ? 25.239 -3.268 -24.477 1.00 65.81 183 ASN A CA 1
ATOM 1460 C C . ASN A 1 183 ? 26.056 -2.443 -23.476 1.00 65.81 183 ASN A C 1
ATOM 1462 O O . ASN A 1 183 ? 26.350 -1.291 -23.783 1.00 65.81 183 ASN A O 1
ATOM 1466 N N . ILE A 1 184 ? 26.472 -3.026 -22.344 1.00 61.34 184 ILE A N 1
ATOM 1467 C CA . ILE A 1 184 ? 27.258 -2.362 -21.286 1.00 61.34 184 ILE A CA 1
ATOM 1468 C C . ILE A 1 184 ? 28.461 -1.567 -21.823 1.00 61.34 184 ILE A C 1
ATOM 1470 O O . ILE A 1 184 ? 28.677 -0.445 -21.375 1.00 61.34 184 ILE A O 1
ATOM 1474 N N . ASP A 1 185 ? 29.149 -2.069 -22.854 1.00 57.97 185 ASP A N 1
ATOM 1475 C CA . ASP A 1 185 ? 30.332 -1.414 -23.437 1.00 57.97 185 ASP A CA 1
ATOM 1476 C C . ASP A 1 185 ? 30.040 -0.613 -24.727 1.00 57.97 185 ASP A C 1
ATOM 1478 O O . ASP A 1 185 ? 30.933 0.018 -25.288 1.00 57.97 185 ASP A O 1
ATOM 1482 N N . ARG A 1 186 ? 28.796 -0.639 -25.235 1.00 57.56 186 ARG A N 1
ATOM 1483 C CA . ARG A 1 186 ? 28.405 -0.121 -26.568 1.00 57.56 186 ARG A CA 1
ATOM 1484 C C . ARG A 1 186 ? 27.252 0.883 -26.560 1.00 57.56 186 ARG A C 1
ATOM 1486 O O . ARG A 1 186 ? 26.740 1.242 -27.621 1.00 57.56 186 ARG A O 1
ATOM 1493 N N . PHE A 1 187 ? 26.849 1.383 -25.394 1.00 58.41 187 PHE A N 1
ATOM 1494 C CA . PHE A 1 187 ? 25.746 2.345 -25.286 1.00 58.41 187 PHE A CA 1
ATOM 1495 C C . PHE A 1 187 ? 25.950 3.627 -26.112 1.00 58.41 187 PHE A C 1
ATOM 1497 O O . PHE A 1 187 ? 24.975 4.177 -26.622 1.00 58.41 187 PHE A O 1
ATOM 1504 N N . HIS A 1 188 ? 27.200 4.045 -26.336 1.00 52.09 188 HIS A N 1
ATOM 1505 C CA . HIS A 1 188 ? 27.532 5.180 -27.203 1.00 52.09 188 HIS A CA 1
ATOM 1506 C C . HIS A 1 188 ? 27.273 4.933 -28.703 1.00 52.09 188 HIS A C 1
ATOM 1508 O O . HIS A 1 188 ? 27.059 5.892 -29.440 1.00 52.09 188 HIS A O 1
ATOM 1514 N N . GLU A 1 189 ? 27.266 3.678 -29.167 1.00 55.75 189 GLU A N 1
ATOM 1515 C CA . GLU A 1 189 ? 27.083 3.327 -30.587 1.00 55.75 189 GLU A CA 1
ATOM 1516 C C . GLU A 1 189 ? 25.606 3.074 -30.951 1.00 55.75 189 GLU A C 1
ATOM 1518 O O . GLU A 1 189 ? 25.238 3.131 -32.124 1.00 55.75 189 GLU A O 1
ATOM 1523 N N . GLN A 1 190 ? 24.738 2.800 -29.965 1.00 61.97 190 GLN A N 1
ATOM 1524 C CA . GLN A 1 190 ? 23.327 2.452 -30.185 1.00 61.97 190 GLN A CA 1
ATOM 1525 C C . GLN A 1 190 ? 22.376 3.179 -29.213 1.00 61.97 190 GLN A C 1
ATOM 1527 O O . 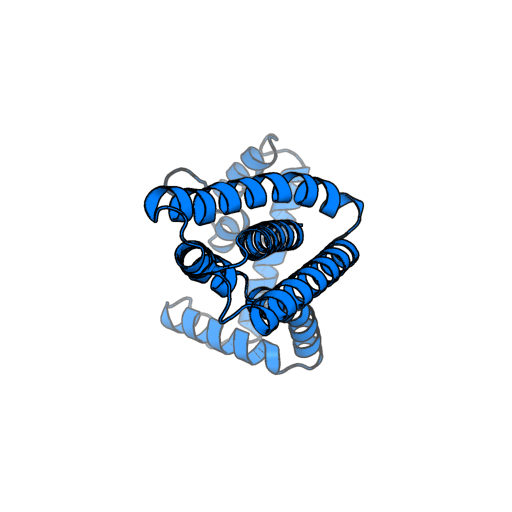GLN A 1 190 ? 21.861 2.568 -28.270 1.00 61.97 190 GLN A O 1
ATOM 1532 N N . PRO A 1 191 ? 22.036 4.459 -29.471 1.00 64.25 191 PRO A N 1
ATOM 1533 C CA . PRO A 1 191 ? 21.116 5.224 -28.620 1.00 64.25 191 PRO A CA 1
ATOM 1534 C C . PRO A 1 191 ? 19.709 4.603 -28.536 1.00 64.25 191 PRO A C 1
ATOM 1536 O O . PRO A 1 191 ? 19.017 4.759 -27.530 1.00 64.25 191 PRO A O 1
ATOM 1539 N N . ALA A 1 192 ? 19.290 3.837 -29.552 1.00 66.88 192 ALA A N 1
ATOM 1540 C CA . ALA A 1 192 ? 18.002 3.140 -29.571 1.00 66.88 192 ALA A CA 1
ATOM 1541 C C . ALA A 1 192 ? 17.856 2.097 -28.444 1.00 66.88 192 ALA A C 1
ATOM 1543 O O . ALA A 1 192 ? 16.769 1.938 -27.889 1.00 66.88 192 ALA A O 1
ATOM 1544 N N . ALA A 1 193 ? 18.943 1.417 -28.062 1.00 66.06 193 ALA A N 1
ATOM 1545 C CA . ALA A 1 193 ? 18.913 0.441 -26.974 1.00 66.06 193 ALA A CA 1
ATOM 1546 C C . ALA A 1 193 ? 18.790 1.111 -25.595 1.00 66.06 193 ALA A C 1
ATOM 1548 O O . ALA A 1 193 ? 18.137 0.577 -24.700 1.00 66.06 193 ALA A O 1
ATOM 1549 N N . GLY A 1 194 ? 19.365 2.307 -25.446 1.00 66.38 194 GLY A N 1
ATOM 1550 C CA . GLY A 1 194 ? 19.217 3.134 -24.252 1.00 66.38 194 GLY A CA 1
ATOM 1551 C C . GLY A 1 194 ? 17.787 3.619 -24.039 1.00 66.38 194 GLY A C 1
ATOM 1552 O O . GLY A 1 194 ? 17.216 3.431 -22.967 1.00 66.38 194 GLY A O 1
ATOM 1553 N N . TRP A 1 195 ? 17.169 4.166 -25.088 1.00 70.00 195 TRP A N 1
ATOM 1554 C CA . TRP A 1 195 ? 15.760 4.568 -25.051 1.00 70.00 195 TRP A CA 1
ATOM 1555 C C . TRP A 1 195 ? 14.814 3.382 -24.821 1.00 70.00 195 TRP A C 1
ATOM 1557 O O . TRP A 1 195 ? 13.827 3.519 -24.102 1.00 70.00 195 TRP A O 1
ATOM 1567 N N . ALA A 1 196 ? 15.132 2.195 -25.347 1.00 73.38 196 ALA A N 1
ATOM 1568 C CA . ALA A 1 196 ? 14.377 0.982 -25.037 1.00 73.38 196 ALA A CA 1
ATOM 1569 C C . ALA A 1 196 ? 14.449 0.623 -23.540 1.00 73.38 196 ALA A C 1
ATOM 1571 O O . ALA A 1 196 ? 13.420 0.302 -22.948 1.00 73.38 196 ALA A O 1
ATOM 1572 N N . ALA A 1 197 ? 15.620 0.738 -22.902 1.00 70.94 197 ALA A N 1
ATOM 1573 C CA . ALA A 1 197 ? 15.760 0.524 -21.459 1.00 70.94 197 ALA A CA 1
ATOM 1574 C C . ALA A 1 197 ? 14.953 1.548 -20.637 1.00 70.94 197 ALA A C 1
ATOM 1576 O O . ALA A 1 197 ? 14.274 1.162 -19.685 1.00 70.94 197 ALA A O 1
ATOM 1577 N N . VAL A 1 198 ? 14.949 2.825 -21.044 1.00 74.06 198 VAL A N 1
ATOM 1578 C CA . VAL A 1 198 ? 14.132 3.893 -20.429 1.00 74.06 198 VAL A CA 1
ATOM 1579 C C . VAL A 1 198 ? 12.642 3.540 -20.474 1.00 74.06 198 VAL A C 1
ATOM 1581 O O . VAL A 1 198 ? 11.966 3.553 -19.445 1.00 74.06 198 VAL A O 1
ATOM 1584 N N . CYS A 1 199 ? 12.132 3.159 -21.648 1.00 77.69 199 CYS A N 1
ATOM 1585 C CA . CYS A 1 199 ? 10.731 2.773 -21.818 1.00 77.69 199 CYS A CA 1
ATOM 1586 C C . CYS A 1 199 ? 10.355 1.553 -20.964 1.00 77.69 199 CYS A C 1
ATOM 1588 O O . CYS A 1 199 ? 9.267 1.513 -20.392 1.00 77.69 199 CYS A O 1
ATOM 1590 N N . MET A 1 200 ? 11.253 0.570 -20.836 1.00 79.62 200 MET A N 1
ATOM 1591 C CA . MET A 1 200 ? 11.020 -0.609 -19.994 1.00 79.62 200 MET A CA 1
ATOM 1592 C C . MET A 1 200 ? 11.023 -0.273 -18.499 1.00 79.62 200 MET A C 1
ATOM 1594 O O . MET A 1 200 ? 10.254 -0.867 -17.746 1.00 79.62 200 MET A O 1
ATOM 1598 N N . VAL A 1 201 ? 11.824 0.705 -18.063 1.00 78.00 201 VAL A N 1
ATOM 1599 C CA . VAL A 1 201 ? 11.780 1.232 -16.689 1.00 78.00 201 VAL A CA 1
ATOM 1600 C C . VAL A 1 201 ? 10.440 1.916 -16.415 1.00 78.00 201 VAL A C 1
ATOM 1602 O O . VAL A 1 201 ? 9.835 1.684 -15.371 1.00 78.00 201 VAL A O 1
ATOM 1605 N N . TRP A 1 202 ? 9.926 2.708 -17.356 1.00 78.31 202 TRP A N 1
ATOM 1606 C CA . TRP A 1 202 ? 8.605 3.325 -17.210 1.00 78.31 202 TRP A CA 1
ATOM 1607 C C . TRP A 1 202 ? 7.487 2.285 -17.162 1.00 78.31 202 TRP A C 1
ATOM 1609 O O . TRP A 1 202 ? 6.627 2.358 -16.288 1.00 78.31 202 TRP A O 1
ATOM 1619 N N . LEU A 1 203 ? 7.532 1.273 -18.032 1.00 81.94 203 LEU A N 1
ATOM 1620 C CA . LEU A 1 203 ? 6.584 0.159 -17.996 1.00 81.94 203 LEU A CA 1
ATOM 1621 C C . LEU A 1 203 ? 6.669 -0.619 -16.681 1.00 81.94 203 LEU A C 1
ATOM 1623 O O . LEU A 1 203 ? 5.631 -0.963 -16.122 1.00 81.94 203 LEU A O 1
ATOM 1627 N N . PHE A 1 204 ? 7.866 -0.856 -16.147 1.00 83.12 204 PHE A N 1
ATOM 1628 C CA . PHE A 1 204 ? 8.038 -1.477 -14.835 1.00 83.12 204 PHE A CA 1
ATOM 1629 C C . PHE A 1 204 ? 7.339 -0.671 -13.730 1.00 83.12 204 PHE A C 1
ATOM 1631 O O . PHE A 1 204 ? 6.616 -1.246 -12.919 1.00 83.12 204 PHE A O 1
ATOM 1638 N N . VAL A 1 205 ? 7.491 0.658 -13.730 1.00 79.81 205 VAL A N 1
ATOM 1639 C CA . VAL A 1 205 ? 6.836 1.541 -12.750 1.00 79.81 205 VAL A CA 1
ATOM 1640 C C . VAL A 1 205 ? 5.313 1.520 -12.897 1.00 79.81 205 VAL A C 1
ATOM 1642 O O . VAL A 1 205 ? 4.613 1.496 -11.887 1.00 79.81 205 VAL A O 1
ATOM 1645 N N . VAL A 1 206 ? 4.789 1.470 -14.127 1.00 81.38 206 VAL A N 1
ATOM 1646 C CA . VAL A 1 206 ? 3.343 1.313 -14.368 1.00 81.38 206 VAL A CA 1
ATOM 1647 C C . VAL A 1 206 ? 2.830 0.022 -13.734 1.00 81.38 206 VAL A C 1
ATOM 1649 O O . VAL A 1 206 ? 1.870 0.062 -12.976 1.00 81.38 206 VAL A O 1
ATOM 1652 N N . HIS A 1 207 ? 3.499 -1.107 -13.980 1.00 81.94 207 HIS A N 1
ATOM 1653 C CA . HIS A 1 207 ? 3.094 -2.402 -13.420 1.00 81.94 207 HIS A CA 1
ATOM 1654 C C . HIS A 1 207 ? 3.293 -2.501 -11.903 1.00 81.94 207 HIS A C 1
ATOM 1656 O O . HIS A 1 207 ? 2.658 -3.338 -11.272 1.00 81.94 207 HIS A O 1
ATOM 1662 N N . PHE A 1 208 ? 4.163 -1.674 -11.317 1.00 77.25 208 PHE A N 1
ATOM 1663 C CA . PHE A 1 208 ? 4.308 -1.556 -9.866 1.00 77.25 208 PHE A CA 1
ATOM 1664 C C . PHE A 1 208 ? 3.200 -0.698 -9.230 1.00 77.25 208 PHE A C 1
ATOM 1666 O O . PHE A 1 208 ? 2.809 -0.947 -8.091 1.00 77.25 208 PHE A O 1
ATOM 1673 N N . GLY A 1 209 ? 2.718 0.328 -9.942 1.00 71.69 209 GLY A N 1
ATOM 1674 C CA . GLY A 1 209 ? 1.619 1.193 -9.498 1.00 71.69 209 GLY A CA 1
ATOM 1675 C C . GLY A 1 209 ? 0.229 0.560 -9.625 1.00 71.69 209 GLY A C 1
ATOM 1676 O O . GLY A 1 209 ? -0.717 1.069 -9.020 1.00 71.69 209 GLY A O 1
ATOM 1677 N N . CYS A 1 210 ? 0.115 -0.528 -10.394 1.00 63.72 210 CYS A N 1
ATOM 1678 C CA . CYS A 1 210 ? -1.092 -1.338 -10.550 1.00 63.72 210 CYS A CA 1
ATOM 1679 C C . CYS A 1 210 ? -1.182 -2.470 -9.521 1.00 63.72 210 CYS A C 1
ATOM 1681 O O . CYS A 1 210 ? -2.255 -2.581 -8.889 1.00 63.72 210 CYS A O 1
#

Nearest PDB structures (foldseek):
  4ja3-assembly1_A  TM=8.348E-01  e=1.216E-02  Escherichia coli K-12
  4ja3-assembly2_B  TM=8.213E-01  e=2.387E-02  Escherichia coli K-12

pLDDT: mean 75.61, std 9.59, range [51.78, 91.44]

Solvent-accessible surface area (backbone atoms only — not comparable to full-atom values): 11379 Å² total; per-residue (Å²): 114,94,85,58,80,76,57,41,67,58,28,45,68,71,68,38,49,73,59,19,46,54,48,45,19,66,72,69,75,45,65,72,86,36,67,70,53,51,51,53,50,49,51,49,47,51,52,48,50,48,52,52,48,54,47,40,73,76,37,69,91,51,68,60,85,43,75,67,36,51,52,50,47,51,56,49,51,59,51,51,43,68,71,39,74,70,43,35,50,51,46,48,58,54,38,52,56,50,47,49,51,49,49,59,57,67,72,36,58,66,56,50,66,69,42,41,39,57,60,42,44,70,54,75,43,60,63,68,62,34,39,48,51,44,52,51,48,45,51,51,46,29,53,61,32,30,54,60,26,66,66,43,38,80,75,72,37,67,68,61,42,53,50,53,20,51,50,49,30,50,54,30,51,53,51,44,51,55,51,48,74,75,31,74,92,43,43,88,83,38,60,67,61,49,54,49,45,52,54,36,52,48,51,26,43,32,27,69,35,63

Secondary structure (DSSP, 8-state):
-TTSPPPHHHHHHTT-HHHHHHHHHHHHTS-TT-HHHHHHHHHHHHHHHHHHHHHHHH-GGG-S--HHHHHHHHHHHHHHHHHSHHHHHHHHHHHHHHHHHHHHHHT-HHHHHHHHHHHHHTTT--HHHHHHIIIIIHHHHHHHHHHHHHHHHHHH-HHHHHHHHHHHHHHHHHHHHHHHHHHTTTTTT-HHHHHHHHHHHHHHHHHHH-